Protein 1A5I (pdb70)

CATH classification: 2.40.10.10 (+1 more: 2.40.10.10)

Structure (mmCIF, N/CA/C/O backbone):
data_1A5I
#
_entry.id   1A5I
#
_cell.length_a   73.860
_cell.length_b   73.860
_cell.length_c   135.190
_cell.angle_alpha   90.00
_cell.angle_beta   90.00
_cell.angle_gamma   120.00
#
_symmetry.space_group_name_H-M   'P 31 2 1'
#
loop_
_entity.id
_entity.type
_entity.pdbx_description
1 polymer 'PLASMINOGEN ACTIVATOR'
2 non-polymer L-alpha-glutamyl-N-{(1S)-4-{[amino(iminio)methyl]amino}-1-[(1S)-2-chloro-1-hydroxyethyl]butyl}glycinamide
3 water water
#
loop_
_atom_site.group_PDB
_atom_site.id
_atom_site.type_symbol
_atom_site.label_atom_id
_atom_site.label_alt_id
_atom_site.label_comp_id
_atom_site.label_asym_id
_atom_site.label_entity_id
_atom_site.label_seq_id
_atom_site.pdbx_PDB_ins_code
_atom_site.Cartn_x
_atom_site.Cartn_y
_atom_site.Cartn_z
_atom_site.occupancy
_atom_site.B_iso_or_equiv
_atom_site.auth_seq_id
_atom_site.auth_comp_id
_atom_site.auth_asym_id
_atom_site.auth_atom_id
_atom_site.pdbx_PDB_model_num
ATOM 1 N N . THR A 1 1 A 61.748 23.763 42.720 1.00 67.18 1 THR A N 1
ATOM 2 C CA . THR A 1 1 A 60.959 23.231 41.575 1.00 63.62 1 THR A CA 1
ATOM 3 C C . THR A 1 1 A 59.610 23.939 41.442 1.00 55.90 1 THR A C 1
ATOM 4 O O . THR A 1 1 A 58.634 23.369 40.944 1.00 54.93 1 THR A O 1
ATOM 8 N N . CYS A 1 2 ? 59.576 25.193 41.879 1.00 43.33 1 CYS A N 1
ATOM 9 C CA . CYS A 1 2 ? 58.376 26.002 41.806 1.00 31.73 1 CYS A CA 1
ATOM 10 C C . CYS A 1 2 ? 58.125 26.344 40.357 1.00 26.08 1 CYS A C 1
ATOM 11 O O . CYS A 1 2 ? 59.062 26.406 39.574 1.00 26.74 1 CYS A O 1
ATOM 14 N N . GLY A 1 3 ? 56.867 26.581 40.012 1.00 23.97 2 GLY A N 1
ATOM 15 C CA . GLY A 1 3 ? 56.515 26.959 38.660 1.00 19.85 2 GLY A CA 1
ATOM 16 C C . GLY A 1 3 ? 56.428 25.844 37.655 1.00 23.31 2 GLY A C 1
ATOM 17 O O . GLY A 1 3 ? 56.272 26.118 36.469 1.00 27.75 2 GLY A O 1
ATOM 18 N N . LEU A 1 4 ? 56.564 24.600 38.094 1.00 27.10 3 LEU A N 1
ATOM 19 C CA . LEU A 1 4 ? 56.477 23.472 37.166 1.00 31.47 3 LEU A CA 1
ATOM 20 C C . LEU A 1 4 ? 55.078 22.869 37.242 1.00 31.60 3 LEU A C 1
ATOM 21 O O . LEU A 1 4 ? 54.387 23.015 38.250 1.00 32.63 3 LEU A O 1
ATOM 26 N N . ARG A 1 5 ? 54.662 22.187 36.187 1.00 31.17 4 ARG A N 1
ATOM 27 C CA . ARG A 1 5 ? 53.335 21.602 36.161 1.00 32.41 4 ARG A CA 1
ATOM 28 C C . ARG A 1 5 ? 53.206 20.704 34.942 1.00 37.76 4 ARG A C 1
ATOM 29 O O . ARG A 1 5 ? 53.819 20.970 33.912 1.00 45.27 4 ARG A O 1
ATOM 37 N N . LYS A 1 6 ? 52.432 19.628 35.061 1.00 42.11 5 LYS A N 1
ATOM 38 C CA . LYS A 1 6 ? 52.226 18.705 33.945 1.00 44.00 5 LYS A CA 1
ATOM 39 C C . LYS A 1 6 ? 50.954 19.175 33.275 1.00 45.67 5 LYS A C 1
ATOM 40 O O . LYS A 1 6 ? 49.860 18.706 33.594 1.00 52.53 5 LYS A O 1
ATOM 46 N N . TYR A 1 7 ? 51.100 20.137 32.376 1.00 41.89 6 TYR A N 1
ATOM 47 C CA . TYR A 1 7 ? 49.960 20.719 31.692 1.00 38.30 6 TYR A CA 1
ATOM 48 C C . TYR A 1 7 ? 49.165 19.765 30.814 1.00 38.21 6 TYR A C 1
ATOM 49 O O . TYR A 1 7 ? 49.727 19.088 29.961 1.00 42.72 6 TYR A O 1
ATOM 58 N N . LYS A 1 8 ? 47.854 19.729 31.042 1.00 39.78 7 LYS A N 1
ATOM 59 C CA . LYS A 1 8 ? 46.921 18.900 30.281 1.00 41.98 7 LYS A CA 1
ATOM 60 C C . LYS A 1 8 ? 45.968 19.834 29.529 1.00 39.55 7 LYS A C 1
ATOM 61 O O . LYS A 1 8 ? 45.645 20.918 30.016 1.00 41.86 7 LYS A O 1
ATOM 67 N N . GLU A 1 9 ? 45.502 19.412 28.361 1.00 38.16 8 GLU A N 1
ATOM 68 C CA . GLU A 1 9 ? 44.620 20.248 27.546 1.00 42.18 8 GLU A CA 1
ATOM 69 C C . GLU A 1 9 ? 43.208 20.463 28.080 1.00 40.37 8 GLU A C 1
ATOM 70 O O . GLU A 1 9 ? 42.404 19.533 28.157 1.00 37.61 8 GLU A O 1
ATOM 76 N N . PRO A 1 10 ? 42.872 21.726 28.387 1.00 41.32 9 PRO A N 1
ATOM 77 C CA . PRO A 1 10 ? 41.572 22.144 28.919 1.00 41.19 9 PRO A CA 1
ATOM 78 C C . PRO A 1 10 ? 40.390 21.812 28.039 1.00 41.24 9 PRO A C 1
ATOM 79 O O . PRO A 1 10 ? 40.497 21.869 26.816 1.00 45.22 9 PRO A O 1
ATOM 83 N N . GLN A 1 11 ? 39.272 21.439 28.661 1.00 43.76 10 GLN A N 1
ATOM 84 C CA . GLN A 1 11 ? 38.059 21.138 27.908 1.00 47.20 10 GLN A CA 1
ATOM 85 C C . GLN A 1 11 ? 37.307 22.448 27.751 1.00 45.36 10 GLN A C 1
ATOM 86 O O . GLN A 1 11 ? 37.075 23.182 28.718 1.00 41.00 10 GLN A O 1
ATOM 92 N N . LEU A 1 12 ? 37.038 22.790 26.503 1.00 48.23 11 LEU A N 1
ATOM 93 C CA . LEU A 1 12 ? 36.315 24.006 26.189 1.00 53.68 11 LEU A CA 1
ATOM 94 C C . LEU A 1 12 ? 34.854 23.701 26.497 1.00 55.87 11 LEU A C 1
ATOM 95 O O . LEU A 1 12 ? 34.496 22.538 26.683 1.00 57.24 11 LEU A O 1
ATOM 100 N N . HIS A 1 13 ? 34.017 24.723 26.605 1.00 57.81 12 HIS A N 1
ATOM 101 C CA . HIS A 1 13 ? 32.617 24.460 26.869 1.00 62.86 12 HIS A CA 1
ATOM 102 C C . HIS A 1 13 ? 31.666 25.536 26.368 1.00 65.06 12 HIS A C 1
ATOM 103 O O . HIS A 1 13 ? 32.069 26.460 25.664 1.00 62.34 12 HIS A O 1
ATOM 110 N N . SER A 1 14 ? 30.395 25.367 26.718 1.00 68.20 16 SER A N 1
ATOM 111 C CA . SER A 1 14 ? 29.299 26.258 26.344 1.00 70.02 16 SER A CA 1
ATOM 112 C C . SER A 1 14 ? 29.635 27.751 26.216 1.00 69.69 16 SER A C 1
ATOM 113 O O . SER A 1 14 ? 29.517 28.329 25.134 1.00 68.85 16 SER A O 1
ATOM 116 N N . THR A 1 15 ? 30.060 28.361 27.320 1.00 66.03 17 THR A N 1
ATOM 117 C CA . THR A 1 15 ? 30.398 29.779 27.353 1.00 62.03 17 THR A CA 1
ATOM 118 C C . THR A 1 15 ? 31.667 30.135 26.576 1.00 58.87 17 THR A C 1
ATOM 119 O O . THR A 1 15 ? 31.996 31.310 26.417 1.00 60.95 17 THR A O 1
ATOM 123 N N . GLY A 1 16 ? 32.370 29.127 26.078 1.00 52.93 18 GLY A N 1
ATOM 124 C CA . GLY A 1 16 ? 33.598 29.385 25.349 1.00 49.45 18 GLY A CA 1
ATOM 125 C C . GLY A 1 16 ? 34.781 29.449 26.293 1.00 45.30 18 GLY A C 1
ATOM 126 O O . GLY A 1 16 ? 35.900 29.823 25.905 1.00 45.53 18 GLY A O 1
ATOM 127 N N . GLY A 1 17 ? 34.515 29.071 27.542 1.00 41.28 19 GLY A N 1
ATOM 128 C CA . GLY A 1 17 ? 35.529 29.058 28.578 1.00 35.35 19 GLY A CA 1
ATOM 129 C C . GLY A 1 17 ? 36.207 27.706 28.677 1.00 31.69 19 GLY A C 1
ATOM 130 O O . GLY A 1 17 ? 35.901 26.789 27.915 1.00 33.17 19 GLY A O 1
ATOM 131 N N . LEU A 1 18 ? 37.091 27.564 29.655 1.00 29.76 20 LEU A N 1
ATOM 132 C CA . LEU A 1 18 ? 37.838 26.334 29.841 1.00 26.42 20 LEU A CA 1
ATOM 133 C C . LEU A 1 18 ? 37.760 25.710 31.240 1.00 29.64 20 LEU A C 1
ATOM 134 O O . LEU A 1 18 ? 37.776 26.400 32.277 1.00 28.49 20 LEU A O 1
ATOM 139 N N . PHE A 1 19 ? 37.689 24.385 31.239 1.00 28.40 21 PHE A N 1
ATOM 140 C CA . PHE A 1 19 ? 37.647 23.584 32.442 1.00 28.67 21 PHE A CA 1
ATOM 141 C C . PHE A 1 19 ? 38.947 22.822 32.413 1.00 28.49 21 PHE A C 1
ATOM 142 O O . PHE A 1 19 ? 39.336 22.318 31.367 1.00 33.30 21 PHE A O 1
ATOM 150 N N . THR A 1 20 ? 39.611 22.699 33.551 1.00 30.75 22 THR A N 1
ATOM 151 C CA . THR A 1 20 ? 40.894 22.013 33.564 1.00 33.66 22 THR A CA 1
ATOM 152 C C . THR A 1 20 ? 41.180 21.285 34.883 1.00 33.31 22 THR A C 1
ATOM 153 O O . THR A 1 20 ? 40.552 21.539 35.915 1.00 30.41 22 THR A O 1
ATOM 157 N N . ASP A 1 21 ? 42.117 20.348 34.804 1.00 32.96 23 ASP A N 1
ATOM 158 C CA . ASP A 1 21 ? 42.545 19.514 35.915 1.00 31.76 23 ASP A CA 1
ATOM 159 C C . ASP A 1 21 ? 43.453 20.333 36.825 1.00 28.31 23 ASP A C 1
ATOM 160 O O . ASP A 1 21 ? 44.237 21.141 36.350 1.00 27.03 23 ASP A O 1
ATOM 165 N N . ILE A 1 22 ? 43.396 20.080 38.125 1.00 24.83 24 ILE A N 1
ATOM 166 C CA . ILE A 1 22 ? 44.226 20.814 39.080 1.00 25.49 24 ILE A CA 1
ATOM 167 C C . ILE A 1 22 ? 45.728 20.696 38.773 1.00 26.37 24 ILE A C 1
ATOM 168 O O . ILE A 1 22 ? 46.505 21.569 39.167 1.00 27.07 24 ILE A O 1
ATOM 173 N N . THR A 1 23 ? 46.135 19.649 38.054 1.00 25.25 25 THR A N 1
ATOM 174 C CA . THR A 1 23 ? 47.551 19.470 37.738 1.00 27.83 25 THR A CA 1
ATOM 175 C C . THR A 1 23 ? 48.128 20.630 36.941 1.00 30.15 25 THR A C 1
ATOM 176 O O . THR A 1 23 ? 49.311 20.951 37.081 1.00 36.03 25 THR A O 1
ATOM 180 N N . SER A 1 24 ? 47.297 21.264 36.119 1.00 25.46 26 SER A N 1
ATOM 181 C CA . SER A 1 24 ? 47.739 22.406 35.333 1.00 23.17 26 SER A CA 1
ATOM 182 C C . SER A 1 24 ? 47.886 23.669 36.197 1.00 23.38 26 SER A C 1
ATOM 183 O O . SER A 1 24 ? 48.345 24.698 35.715 1.00 31.54 26 SER A O 1
ATOM 186 N N . HIS A 1 25 ? 47.450 23.631 37.449 1.00 19.22 27 HIS A N 1
ATOM 187 C CA . HIS A 1 25 ? 47.548 24.806 38.310 1.00 18.96 27 HIS A CA 1
ATOM 188 C C . HIS A 1 25 ? 47.679 24.354 39.756 1.00 19.94 27 HIS A C 1
ATOM 189 O O . HIS A 1 25 ? 46.870 24.718 40.603 1.00 18.06 27 HIS A O 1
ATOM 196 N N . PRO A 1 26 ? 48.757 23.621 40.068 1.00 22.38 28 PRO A N 1
ATOM 197 C CA . PRO A 1 26 ? 49.067 23.080 41.392 1.00 24.78 28 PRO A CA 1
ATOM 198 C C . PRO A 1 26 ? 49.169 24.105 42.505 1.00 27.19 28 PRO A C 1
ATOM 199 O O . PRO A 1 26 ? 49.176 23.737 43.674 1.00 34.04 28 PRO A O 1
ATOM 203 N N . TRP A 1 27 ? 49.307 25.376 42.154 1.00 24.17 29 TRP A N 1
ATOM 204 C CA . TRP A 1 27 ? 49.430 26.424 43.157 1.00 21.61 29 TRP A CA 1
ATOM 205 C C . TRP A 1 27 ? 48.078 26.934 43.625 1.00 18.62 29 TRP A C 1
ATOM 206 O O . TRP A 1 27 ? 47.985 27.637 44.642 1.00 21.42 29 TRP A O 1
ATOM 217 N N . GLN A 1 28 ? 47.028 26.564 42.897 1.00 16.98 30 GLN A N 1
ATOM 218 C CA . GLN A 1 28 ? 45.670 27.004 43.223 1.00 15.90 30 GLN A CA 1
ATOM 219 C C . GLN A 1 28 ? 45.163 26.412 44.511 1.00 15.05 30 GLN A C 1
ATOM 220 O O . GLN A 1 28 ? 45.268 25.202 44.734 1.00 15.13 30 GLN A O 1
ATOM 226 N N . ALA A 1 29 ? 44.543 27.269 45.313 1.00 16.70 31 ALA A N 1
ATOM 227 C CA . ALA A 1 29 ? 43.957 26.867 46.587 1.00 20.13 31 ALA A CA 1
ATOM 228 C C . ALA A 1 29 ? 42.482 27.305 46.690 1.00 21.85 31 ALA A C 1
ATOM 229 O O . ALA A 1 29 ? 42.065 28.311 46.070 1.00 13.16 31 ALA A O 1
ATOM 231 N N . ALA A 1 30 ? 41.703 26.536 47.455 1.00 19.13 32 ALA A N 1
ATOM 232 C CA . ALA A 1 30 ? 40.292 26.831 47.706 1.00 17.86 32 ALA A CA 1
ATOM 233 C C . ALA A 1 30 ? 40.149 27.073 49.204 1.00 22.31 32 ALA A C 1
ATOM 234 O O . ALA A 1 30 ? 40.470 26.194 50.000 1.00 28.85 32 ALA A O 1
ATOM 236 N N . ILE A 1 31 ? 39.712 28.269 49.586 1.00 24.93 33 ILE A N 1
ATOM 237 C CA . ILE A 1 31 ? 39.524 28.624 50.989 1.00 25.53 33 ILE A CA 1
ATOM 238 C C . ILE A 1 31 ? 38.045 28.557 51.399 1.00 33.29 33 ILE A C 1
ATOM 239 O O . ILE A 1 31 ? 37.189 29.174 50.755 1.00 36.64 33 ILE A O 1
ATOM 244 N N . PHE A 1 32 ? 37.758 27.873 52.504 1.00 35.95 34 PHE A N 1
ATOM 245 C CA . PHE A 1 32 ? 36.400 27.752 53.029 1.00 34.78 34 PHE A CA 1
ATOM 246 C C . PHE A 1 32 ? 36.336 28.285 54.447 1.00 39.74 34 PHE A C 1
ATOM 247 O O . PHE A 1 32 ? 37.341 28.287 55.157 1.00 38.64 34 PHE A O 1
ATOM 255 N N . ALA A 1 33 ? 35.157 28.759 54.844 1.00 45.75 35 ALA A N 1
ATOM 256 C CA . ALA A 1 33 ? 34.928 29.276 56.193 1.00 47.78 35 ALA A CA 1
ATOM 257 C C . ALA A 1 33 ? 33.768 28.498 56.797 1.00 52.84 35 ALA A C 1
ATOM 258 O O . ALA A 1 33 ? 33.044 27.790 56.086 1.00 53.33 35 ALA A O 1
ATOM 260 N N . GLN A 1 34 ? 33.646 28.580 58.119 1.00 60.96 36 GLN A N 1
ATOM 261 C CA . GLN A 1 34 ? 32.588 27.910 58.883 1.00 67.97 36 GLN A CA 1
ATOM 262 C C . GLN A 1 34 ? 32.317 28.909 60.004 1.00 72.15 36 GLN A C 1
ATOM 263 O O . GLN A 1 34 ? 33.075 28.968 60.973 1.00 74.24 36 GLN A O 1
ATOM 269 N N . ASN A 1 35 ? 31.255 29.705 59.871 1.00 77.25 37 ASN A N 1
ATOM 270 C CA . ASN A 1 35 ? 30.918 30.734 60.868 1.00 81.10 37 ASN A CA 1
ATOM 271 C C . ASN A 1 35 ? 30.505 30.231 62.258 1.00 82.02 37 ASN A C 1
ATOM 272 O O . ASN A 1 35 ? 29.983 30.995 63.078 1.00 80.58 37 ASN A O 1
ATOM 277 N N . ARG A 1 36 A 30.809 28.962 62.526 1.00 84.68 37 ARG A N 1
ATOM 278 C CA . ARG A 1 36 A 30.521 28.293 63.789 1.00 85.73 37 ARG A CA 1
ATOM 279 C C . ARG A 1 36 A 29.118 27.709 63.896 1.00 85.53 37 ARG A C 1
ATOM 280 O O . ARG A 1 36 A 28.414 27.598 62.891 1.00 88.52 37 ARG A O 1
ATOM 288 N N . ARG A 1 37 B 28.738 27.284 65.098 0.00 81.94 37 ARG A N 1
ATOM 289 C CA . ARG A 1 37 B 27.432 26.673 65.336 0.00 77.54 37 ARG A CA 1
ATOM 290 C C . ARG A 1 37 B 27.363 25.353 64.563 0.00 76.58 37 ARG A C 1
ATOM 291 O O . ARG A 1 37 B 27.627 24.292 65.128 0.00 75.97 37 ARG A O 1
ATOM 299 N N . SER A 1 38 C 27.066 25.439 63.268 0.00 76.04 37 SER A N 1
ATOM 300 C CA . SER A 1 38 C 26.963 24.283 62.381 0.00 76.64 37 SER A CA 1
ATOM 301 C C . SER A 1 38 C 26.294 24.759 61.093 0.00 77.62 37 SER A C 1
ATOM 302 O O . SER A 1 38 C 26.216 25.961 60.836 0.00 78.03 37 SER A O 1
ATOM 305 N N . SER A 1 39 D 25.845 23.803 60.284 1.00 79.40 37 SER A N 1
ATOM 306 C CA . SER A 1 39 D 25.141 24.072 59.033 1.00 81.96 37 SER A CA 1
ATOM 307 C C . SER A 1 39 D 25.944 24.490 57.785 1.00 83.15 37 SER A C 1
ATOM 308 O O . SER A 1 39 D 25.786 25.604 57.263 1.00 82.70 37 SER A O 1
ATOM 311 N N . GLY A 1 40 E 26.755 23.555 57.279 1.00 83.60 37 GLY A N 1
ATOM 312 C CA . GLY A 1 40 E 27.542 23.791 56.075 1.00 82.26 37 GLY A CA 1
ATOM 313 C C . GLY A 1 40 E 28.899 24.481 56.125 1.00 78.97 37 GLY A C 1
ATOM 314 O O . GLY A 1 40 E 29.365 24.958 57.163 1.00 79.38 37 GLY A O 1
ATOM 315 N N . GLU A 1 41 ? 29.514 24.556 54.949 1.00 75.65 38 GLU A N 1
ATOM 316 C CA . GLU A 1 41 ? 30.824 25.165 54.756 1.00 70.46 38 GLU A CA 1
ATOM 317 C C . GLU A 1 41 ? 30.716 25.988 53.466 1.00 66.19 38 GLU A C 1
ATOM 318 O O . GLU A 1 41 ? 30.389 25.444 52.409 1.00 67.78 38 GLU A O 1
ATOM 324 N N . ARG A 1 42 ? 30.960 27.293 53.548 1.00 59.61 39 ARG A N 1
ATOM 325 C CA . ARG A 1 42 ? 30.844 28.153 52.368 1.00 55.74 39 ARG A CA 1
ATOM 326 C C . ARG A 1 42 ? 32.149 28.463 51.628 1.00 52.74 39 ARG A C 1
ATOM 327 O O . ARG A 1 42 ? 33.193 28.682 52.251 1.00 50.62 39 ARG A O 1
ATOM 335 N N . PHE A 1 43 ? 32.079 28.458 50.296 1.00 46.00 40 PHE A N 1
ATOM 336 C CA . PHE A 1 43 ? 33.231 28.760 49.466 1.00 37.30 40 PHE A CA 1
ATOM 337 C C . PHE A 1 43 ? 33.459 30.243 49.663 1.00 33.54 40 PHE A C 1
ATOM 338 O O . PHE A 1 43 ? 32.544 31.046 49.491 1.00 32.10 40 PHE A O 1
ATOM 346 N N . LEU A 1 44 ? 34.678 30.593 50.046 1.00 32.06 41 LEU A N 1
ATOM 347 C CA . LEU A 1 44 ? 35.025 31.973 50.321 1.00 31.75 41 LEU A CA 1
ATOM 348 C C . LEU A 1 44 ? 35.845 32.643 49.211 1.00 34.10 41 LEU A C 1
ATOM 349 O O . LEU A 1 44 ? 35.508 33.739 48.765 1.00 33.23 41 LEU A O 1
ATOM 354 N N . CYS A 1 45 ? 36.900 31.969 48.751 1.00 33.21 42 CYS A N 1
ATOM 355 C CA . CYS A 1 45 ? 37.780 32.486 47.705 1.00 21.98 42 CYS A CA 1
ATOM 356 C C . CYS A 1 45 ? 38.729 31.425 47.228 1.00 23.58 42 CYS A C 1
ATOM 357 O O . CYS A 1 45 ? 38.649 30.263 47.639 1.00 23.12 42 CYS A O 1
ATOM 360 N N . GLY A 1 46 ? 39.632 31.846 46.351 1.00 24.38 43 GLY A N 1
ATOM 361 C CA . GLY A 1 46 ? 40.667 30.968 45.848 1.00 25.71 43 GLY A CA 1
ATOM 362 C C . GLY A 1 46 ? 41.949 31.466 46.505 1.00 23.69 43 GLY A C 1
ATOM 363 O O . GLY A 1 46 ? 41.936 32.517 47.142 1.00 21.49 43 GLY A O 1
ATOM 364 N N . GLY A 1 47 ? 43.048 30.731 46.381 1.00 22.53 44 GLY A N 1
ATOM 365 C CA . GLY A 1 47 ? 44.283 31.184 46.990 1.00 23.21 44 GLY A CA 1
ATOM 366 C C . GLY A 1 47 ? 45.474 30.640 46.245 1.00 23.45 44 GLY A C 1
ATOM 367 O O . GLY A 1 47 ? 45.324 29.698 45.456 1.00 26.35 44 GLY A O 1
ATOM 368 N N . ILE A 1 48 ? 46.645 31.230 46.466 1.00 20.13 45 ILE A N 1
ATOM 369 C CA . ILE A 1 48 ? 47.871 30.758 45.808 1.00 17.07 45 ILE A CA 1
ATOM 370 C C . ILE A 1 48 ? 48.914 30.293 46.840 1.00 18.58 45 ILE A C 1
ATOM 371 O O . ILE A 1 48 ? 49.267 31.039 47.773 1.00 12.01 45 ILE A O 1
ATOM 376 N N . LEU A 1 49 ? 49.404 29.070 46.668 1.00 14.93 46 LEU A N 1
ATOM 377 C CA . LEU A 1 49 ? 50.425 28.506 47.551 1.00 15.76 46 LEU A CA 1
ATOM 378 C C . LEU A 1 49 ? 51.823 29.030 47.141 1.00 20.43 46 LEU A C 1
ATOM 379 O O . LEU A 1 49 ? 52.353 28.664 46.082 1.00 24.35 46 LEU A O 1
ATOM 384 N N . ILE A 1 50 ? 52.402 29.920 47.940 1.00 17.65 47 ILE A N 1
ATOM 385 C CA . ILE A 1 50 ? 53.716 30.441 47.611 1.00 16.04 47 ILE A CA 1
ATOM 386 C C . ILE A 1 50 ? 54.822 29.560 48.188 1.00 22.47 47 ILE A C 1
ATOM 387 O O . ILE A 1 50 ? 55.937 29.567 47.699 1.00 23.24 47 ILE A O 1
ATOM 392 N N . SER A 1 51 ? 54.503 28.819 49.244 1.00 30.87 48 SER A N 1
ATOM 393 C CA . SER A 1 51 ? 55.433 27.892 49.894 1.00 32.51 48 SER A CA 1
ATOM 394 C C . SER A 1 51 ? 54.616 26.914 50.754 1.00 38.01 48 SER A C 1
ATOM 395 O O . SER A 1 51 ? 53.482 27.217 51.150 1.00 42.43 48 SER A O 1
ATOM 398 N N . SER A 1 52 ? 55.208 25.763 51.065 1.00 37.73 49 SER A N 1
ATOM 399 C CA . SER A 1 52 ? 54.554 24.692 51.826 1.00 31.25 49 SER A CA 1
ATOM 400 C C . SER A 1 52 ? 53.563 25.008 52.934 1.00 27.76 49 SER A C 1
ATOM 401 O O . SER A 1 52 ? 52.664 24.209 53.164 1.00 27.87 49 SER A O 1
ATOM 404 N N . CYS A 1 53 ? 53.741 26.116 53.649 1.00 26.08 50 CYS A N 1
ATOM 405 C CA . CYS A 1 53 ? 52.824 26.477 54.727 1.00 27.84 50 CYS A CA 1
ATOM 406 C C . CYS A 1 53 ? 52.308 27.893 54.594 1.00 29.77 50 CYS A C 1
ATOM 407 O O . CYS A 1 53 ? 51.910 28.503 55.588 1.00 32.86 50 CYS A O 1
ATOM 410 N N . TRP A 1 54 ? 52.372 28.463 53.401 1.00 31.53 51 TRP A N 1
ATOM 411 C CA . TRP A 1 54 ? 51.868 29.821 53.227 1.00 33.13 51 TRP A CA 1
ATOM 412 C C . TRP A 1 54 ? 51.039 29.972 51.975 1.00 32.75 51 TRP A C 1
ATOM 413 O O . TRP A 1 54 ? 51.341 29.363 50.940 1.00 35.29 51 TRP A O 1
ATOM 424 N N . VAL A 1 55 ? 49.994 30.787 52.087 1.00 26.21 52 VAL A N 1
ATOM 425 C CA . VAL A 1 55 ? 49.055 31.006 51.003 1.00 20.46 52 VAL A CA 1
ATOM 426 C C . VAL A 1 55 ? 48.708 32.479 50.868 1.00 21.47 52 VAL A C 1
ATOM 427 O O . VAL A 1 55 ? 48.438 33.140 51.869 1.00 26.70 52 VAL A O 1
ATOM 431 N N . LEU A 1 56 ? 48.776 32.995 49.640 1.00 16.90 53 LEU A N 1
ATOM 432 C CA . LEU A 1 56 ? 48.437 34.385 49.340 1.00 16.06 53 LEU A CA 1
ATOM 433 C C . LEU A 1 56 ? 46.965 34.452 48.906 1.00 15.46 53 LEU A C 1
ATOM 434 O O . LEU A 1 56 ? 46.443 33.481 48.344 1.00 15.43 53 LEU A O 1
ATOM 439 N N . THR A 1 57 ? 46.310 35.588 49.121 1.00 9.93 54 THR A N 1
ATOM 440 C CA . THR A 1 57 ? 44.911 35.744 48.727 1.00 19.28 54 THR A CA 1
ATOM 441 C C . THR A 1 57 ? 44.603 37.224 48.665 1.00 26.87 54 THR A C 1
ATOM 442 O O . THR A 1 57 ? 45.492 38.061 48.877 1.00 30.88 54 THR A O 1
ATOM 446 N N . ALA A 1 58 ? 43.331 37.551 48.429 1.00 25.82 55 ALA A N 1
ATOM 447 C CA . ALA A 1 58 ? 42.904 38.943 48.372 1.00 24.78 55 ALA A CA 1
ATOM 448 C C . ALA A 1 58 ? 42.341 39.304 49.739 1.00 25.24 55 ALA A C 1
ATOM 449 O O . ALA A 1 58 ? 41.575 38.536 50.330 1.00 18.53 55 ALA A O 1
ATOM 451 N N . ALA A 1 59 ? 42.733 40.473 50.236 1.00 25.33 56 ALA A N 1
ATOM 452 C CA . ALA A 1 59 ? 42.280 40.961 51.532 1.00 28.06 56 ALA A CA 1
ATOM 453 C C . ALA A 1 59 ? 40.753 40.957 51.654 1.00 31.17 56 ALA A C 1
ATOM 454 O O . ALA A 1 59 ? 40.205 40.557 52.685 1.00 34.15 56 ALA A O 1
ATOM 456 N N . HIS A 1 60 ? 40.069 41.354 50.580 1.00 31.46 57 HIS A N 1
ATOM 457 C CA . HIS A 1 60 ? 38.612 41.420 50.578 1.00 27.41 57 HIS A CA 1
ATOM 458 C C . HIS A 1 60 ? 37.882 40.088 50.707 1.00 28.93 57 HIS A C 1
ATOM 459 O O . HIS A 1 60 ? 36.659 40.060 50.715 1.00 34.52 57 HIS A O 1
ATOM 466 N N . CYS A 1 61 ? 38.610 38.983 50.762 1.00 31.57 58 CYS A N 1
ATOM 467 C CA . CYS A 1 61 ? 37.963 37.686 50.933 1.00 37.58 58 CYS A CA 1
ATOM 468 C C . CYS A 1 61 ? 37.494 37.509 52.374 1.00 45.15 58 CYS A C 1
ATOM 469 O O . CYS A 1 61 ? 36.685 36.628 52.688 1.00 47.63 58 CYS A O 1
ATOM 472 N N . PHE A 1 62 ? 38.036 38.338 53.256 1.00 51.91 59 PHE A N 1
ATOM 473 C CA . PHE A 1 62 ? 37.712 38.267 54.665 1.00 56.02 59 PHE A CA 1
ATOM 474 C C . PHE A 1 62 ? 36.804 39.400 55.090 1.00 61.51 59 PHE A C 1
ATOM 475 O O . PHE A 1 62 ? 37.240 40.379 55.692 1.00 66.56 59 PHE A O 1
ATOM 483 N N . GLN A 1 63 ? 35.542 39.288 54.702 1.00 66.03 60 GLN A N 1
ATOM 484 C CA . GLN A 1 63 ? 34.558 40.293 55.061 1.00 72.99 60 GLN A CA 1
ATOM 485 C C . GLN A 1 63 ? 34.228 40.062 56.539 1.00 76.19 60 GLN A C 1
ATOM 486 O O . GLN A 1 63 ? 34.647 40.824 57.417 1.00 76.85 60 GLN A O 1
ATOM 492 N N . GLU A 1 64 A 33.532 38.965 56.813 1.00 78.79 60 GLU A N 1
ATOM 493 C CA . GLU A 1 64 A 33.170 38.625 58.178 1.00 80.08 60 GLU A CA 1
ATOM 494 C C . GLU A 1 64 A 34.470 38.249 58.878 1.00 79.67 60 GLU A C 1
ATOM 495 O O . GLU A 1 64 A 35.108 37.267 58.524 1.00 79.00 60 GLU A O 1
ATOM 501 N N . SER A 1 65 B 34.872 39.060 59.845 1.00 78.16 60 SER A N 1
ATOM 502 C CA . SER A 1 65 B 36.095 38.831 60.604 1.00 76.90 60 SER A CA 1
ATOM 503 C C . SER A 1 65 B 36.168 37.405 61.179 1.00 74.41 60 SER A C 1
ATOM 504 O O . SER A 1 65 B 35.757 37.161 62.310 1.00 73.08 60 SER A O 1
ATOM 507 N N . TYR A 1 66 C 36.701 36.474 60.393 1.00 72.64 60 TYR A N 1
ATOM 508 C CA . TYR A 1 66 C 36.810 35.079 60.813 1.00 72.81 60 TYR A CA 1
ATOM 509 C C . TYR A 1 66 C 37.928 34.829 61.823 1.00 72.51 60 TYR A C 1
ATOM 510 O O . TYR A 1 66 C 38.789 35.681 62.05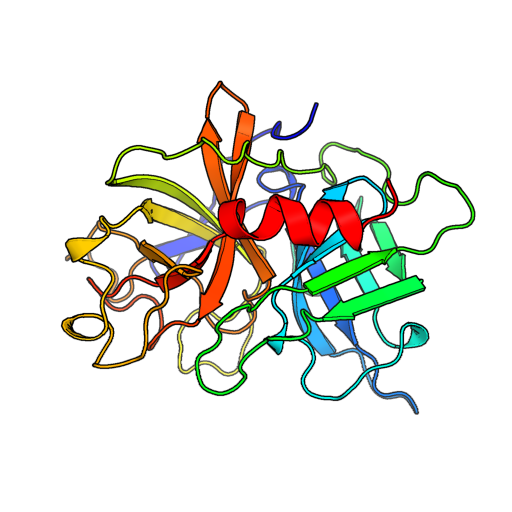2 1.00 73.90 60 TYR A O 1
ATOM 519 N N . LEU A 1 67 D 37.912 33.638 62.408 1.00 70.13 60 LEU A N 1
ATOM 520 C CA . LEU A 1 67 D 38.930 33.217 63.360 1.00 69.84 60 LEU A CA 1
ATOM 521 C C . LEU A 1 67 D 39.558 31.973 62.736 1.00 68.02 60 LEU A C 1
ATOM 522 O O . LEU A 1 67 D 38.844 31.096 62.242 1.00 70.33 60 LEU A O 1
ATOM 527 N N . PRO A 1 68 ? 40.897 31.867 62.771 1.00 61.32 61 PRO A N 1
ATOM 528 C CA . PRO A 1 68 ? 41.690 30.763 62.220 1.00 55.68 61 PRO A CA 1
ATOM 529 C C . PRO A 1 68 ? 41.078 29.366 62.223 1.00 53.11 61 PRO A C 1
ATOM 530 O O . PRO A 1 68 ? 41.267 28.602 61.279 1.00 50.66 61 PRO A O 1
ATOM 534 N N . ASP A 1 69 ? 40.327 29.043 63.267 1.00 54.67 62 ASP A N 1
ATOM 535 C CA . ASP A 1 69 ? 39.711 27.723 63.387 1.00 57.83 62 ASP A CA 1
ATOM 536 C C . ASP A 1 69 ? 38.596 27.513 62.372 1.00 55.27 62 ASP A C 1
ATOM 537 O O . ASP A 1 69 ? 38.307 26.383 61.981 1.00 54.52 62 ASP A O 1
ATOM 542 N N . GLN A 1 70 ? 37.944 28.608 61.994 1.00 51.97 63 GLN A N 1
ATOM 543 C CA . GLN A 1 70 ? 36.859 28.581 61.026 1.00 47.17 63 GLN A CA 1
ATOM 544 C C . GLN A 1 70 ? 37.354 28.289 59.608 1.00 46.14 63 GLN A C 1
ATOM 545 O O . GLN A 1 70 ? 36.806 27.419 58.921 1.00 46.79 63 GLN A O 1
ATOM 551 N N . LEU A 1 71 ? 38.415 28.989 59.198 1.00 40.52 64 LEU A N 1
ATOM 552 C CA . LEU A 1 71 ? 39.008 28.855 57.865 1.00 26.79 64 LEU A CA 1
ATOM 553 C C . LEU A 1 71 ? 39.686 27.524 57.614 1.00 25.90 64 LEU A C 1
ATOM 554 O O . LEU A 1 71 ? 40.472 27.049 58.429 1.00 29.30 64 LEU A O 1
ATOM 559 N N . LYS A 1 72 ? 39.394 26.947 56.456 1.00 25.83 65 LYS A N 1
ATOM 560 C CA . LYS A 1 72 ? 39.966 25.688 56.022 1.00 24.48 65 LYS A CA 1
ATOM 561 C C . LYS A 1 72 ? 40.466 25.945 54.599 1.00 30.70 65 LYS A C 1
ATOM 562 O O . LYS A 1 72 ? 39.835 26.677 53.836 1.00 36.56 65 LYS A O 1
ATOM 568 N N . VAL A 1 73 ? 41.612 25.360 54.259 1.00 30.91 66 VAL A N 1
ATOM 569 C CA . VAL A 1 73 ? 42.246 25.529 52.958 1.00 20.55 66 VAL A CA 1
ATOM 570 C C . VAL A 1 73 ? 42.519 24.163 52.338 1.00 25.36 66 VAL A C 1
ATOM 571 O O . VAL A 1 73 ? 43.210 23.324 52.920 1.00 26.17 66 VAL A O 1
ATOM 575 N N . VAL A 1 74 ? 41.941 23.914 51.177 1.00 29.06 67 VAL A N 1
ATOM 576 C CA . VAL A 1 74 ? 42.167 22.641 50.503 1.00 34.45 67 VAL A CA 1
ATOM 577 C C . VAL A 1 74 ? 42.974 22.922 49.239 1.00 38.79 67 VAL A C 1
ATOM 578 O O . VAL A 1 74 ? 42.823 23.983 48.618 1.00 45.77 67 VAL A O 1
ATOM 582 N N . LEU A 1 75 ? 43.878 22.006 48.911 1.00 33.83 68 LEU A N 1
ATOM 583 C CA . LEU A 1 75 ? 44.732 22.134 47.746 1.00 27.60 68 LEU A CA 1
ATOM 584 C C . LEU A 1 75 ? 44.619 20.800 47.024 1.00 30.58 68 LEU A C 1
ATOM 585 O O . LEU A 1 75 ? 44.289 19.800 47.644 1.00 32.24 68 LEU A O 1
ATOM 590 N N . GLY A 1 76 ? 44.882 20.782 45.721 1.00 33.57 69 GLY A N 1
ATOM 591 C CA . GLY A 1 76 ? 44.817 19.541 44.961 1.00 32.75 69 GLY A CA 1
ATOM 592 C C . GLY A 1 76 ? 43.433 19.023 44.620 1.00 31.27 69 GLY A C 1
ATOM 593 O O . GLY A 1 76 ? 43.219 17.814 44.486 1.00 30.53 69 GLY A O 1
ATOM 594 N N . ARG A 1 77 ? 42.502 19.944 44.425 1.00 34.44 70 ARG A N 1
ATOM 595 C CA . ARG A 1 77 ? 41.130 19.597 44.101 1.00 34.89 70 ARG A CA 1
ATOM 596 C C . ARG A 1 77 ? 40.746 20.255 42.772 1.00 32.16 70 ARG A C 1
ATOM 597 O O . ARG A 1 77 ? 41.009 21.436 42.567 1.00 27.22 70 ARG A O 1
ATOM 605 N N . THR A 1 78 ? 40.217 19.464 41.844 1.00 27.62 71 THR A N 1
ATOM 606 C CA . THR A 1 78 ? 39.768 19.979 40.550 1.00 26.55 71 THR A CA 1
ATOM 607 C C . THR A 1 78 ? 38.356 20.588 40.627 1.00 30.41 71 THR A C 1
ATOM 608 O O . THR A 1 78 ? 38.108 21.674 40.076 1.00 27.50 71 THR A O 1
ATOM 612 N N . TYR A 1 79 ? 37.436 19.836 41.254 1.00 28.88 72 TYR A N 1
ATOM 613 C CA . TYR A 1 79 ? 36.028 20.211 41.419 1.00 20.37 72 TYR A CA 1
ATOM 614 C C . TYR A 1 79 ? 35.819 20.972 42.698 1.00 23.45 72 TYR A C 1
ATOM 615 O O . TYR A 1 79 ? 35.973 20.414 43.765 1.00 27.39 72 TYR A O 1
ATOM 624 N N 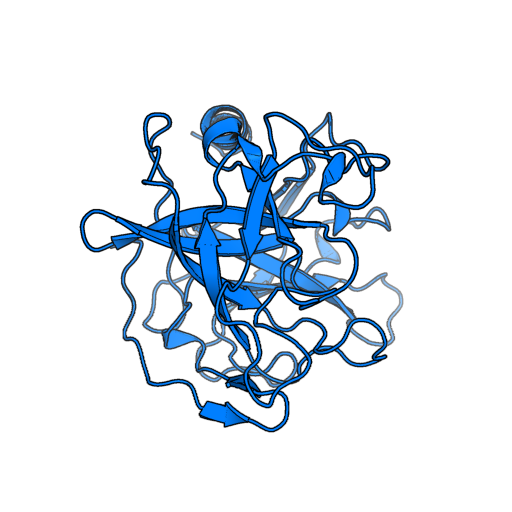. ARG A 1 80 ? 35.354 22.212 42.587 1.00 28.56 73 ARG A N 1
ATOM 625 C CA . ARG A 1 80 ? 35.170 23.076 43.750 1.00 30.03 73 ARG A CA 1
ATOM 626 C C . ARG A 1 80 ? 34.689 22.400 45.021 1.00 32.67 73 ARG A C 1
ATOM 627 O O . ARG A 1 80 ? 35.272 22.592 46.080 1.00 30.40 73 ARG A O 1
ATOM 635 N N . VAL A 1 81 ? 33.670 21.554 44.883 1.00 39.71 74 VAL A N 1
ATOM 636 C CA . VAL A 1 81 ? 33.050 20.889 46.025 1.00 39.22 74 VAL A CA 1
ATOM 637 C C . VAL A 1 81 ? 33.246 19.373 46.203 1.00 38.26 74 VAL A C 1
ATOM 638 O O . VAL A 1 81 ? 32.977 18.848 47.274 1.00 40.72 74 VAL A O 1
ATOM 642 N N . LYS A 1 82 ? 33.726 18.660 45.193 1.00 41.81 75 LYS A N 1
ATOM 643 C CA . LYS A 1 82 ? 33.944 17.220 45.365 1.00 47.27 75 LYS A CA 1
ATOM 644 C C . LYS A 1 82 ? 35.332 17.017 45.981 1.00 51.10 75 LYS A C 1
ATOM 645 O O . LYS A 1 82 ? 36.231 17.823 45.775 1.00 54.55 75 LYS A O 1
ATOM 651 N N . PRO A 1 83 ? 35.506 15.985 46.818 1.00 56.57 76 PRO A N 1
ATOM 652 C CA . PRO A 1 83 ? 36.843 15.804 47.395 1.00 57.28 76 PRO A CA 1
ATOM 653 C C . PRO A 1 83 ? 37.819 15.287 46.338 1.00 59.97 76 PRO A C 1
ATOM 654 O O . PRO A 1 83 ? 37.513 14.337 45.609 1.00 59.41 76 PRO A O 1
ATOM 658 N N . GLY A 1 84 ? 38.976 15.935 46.232 1.00 61.86 77 GLY A N 1
ATOM 659 C CA . GLY A 1 84 ? 39.975 15.519 45.262 1.00 61.41 77 GLY A CA 1
ATOM 660 C C . GLY A 1 84 ? 40.735 14.278 45.692 1.00 60.79 77 GLY A C 1
ATOM 661 O O . GLY A 1 84 ? 41.012 14.099 46.879 1.00 56.90 77 GLY A O 1
ATOM 662 N N . GLU A 1 85 ? 41.107 13.444 44.723 1.00 62.76 78 GLU A N 1
ATOM 663 C CA . GLU A 1 85 ? 41.841 12.214 45.002 1.00 65.49 78 GLU A CA 1
ATOM 664 C C . GLU A 1 85 ? 43.140 12.441 45.775 1.00 66.46 78 GLU A C 1
ATOM 665 O O . GLU A 1 85 ? 43.440 11.687 46.697 1.00 71.19 78 GLU A O 1
ATOM 671 N N . GLU A 1 86 ? 43.919 13.453 45.394 1.00 63.68 79 GLU A N 1
ATOM 672 C CA . GLU A 1 86 ? 45.170 13.753 46.096 1.00 58.20 79 GLU A CA 1
ATOM 673 C C . GLU A 1 86 ? 45.074 15.108 46.777 1.00 52.46 79 GLU A C 1
ATOM 674 O O . GLU A 1 86 ? 46.068 15.831 46.867 1.00 49.87 79 GLU A O 1
ATOM 680 N N . GLU A 1 87 ? 43.886 15.466 47.243 1.00 47.88 80 GLU A N 1
ATOM 681 C CA . GLU A 1 87 ? 43.720 16.758 47.878 1.00 44.07 80 GLU A CA 1
ATOM 682 C C . GLU A 1 87 ? 44.435 16.797 49.214 1.00 40.34 80 GLU A C 1
ATOM 683 O O . GLU A 1 87 ? 44.766 15.762 49.768 1.00 37.47 80 GLU A O 1
ATOM 689 N N . GLN A 1 88 ? 44.708 18.001 49.698 1.00 39.48 81 GLN A N 1
ATOM 690 C CA . GLN A 1 88 ? 45.391 18.204 50.963 1.00 40.56 81 GLN A CA 1
ATOM 691 C C . GLN A 1 88 ? 44.722 19.371 51.653 1.00 41.16 81 GLN A C 1
ATOM 692 O O . GLN A 1 88 ? 44.730 20.499 51.160 1.00 42.09 81 GLN A O 1
ATOM 698 N N . THR A 1 89 ? 44.137 19.080 52.802 1.00 42.92 82 THR A N 1
ATOM 699 C CA . THR A 1 89 ? 43.417 20.068 53.571 1.00 42.97 82 THR A CA 1
ATOM 700 C C . THR A 1 89 ? 44.216 20.489 54.789 1.00 42.15 82 THR A C 1
ATOM 701 O O . THR A 1 89 ? 44.872 19.666 55.428 1.00 47.30 82 THR A O 1
ATOM 705 N N . PHE A 1 90 ? 44.197 21.782 55.075 1.00 38.49 83 PHE A N 1
ATOM 706 C CA . PHE A 1 90 ? 44.932 22.328 56.202 1.00 38.25 83 PHE A CA 1
ATOM 707 C C . PHE A 1 90 ? 43.991 23.259 56.931 1.00 37.50 83 PHE A C 1
ATOM 708 O O . PHE A 1 90 ? 42.837 23.390 56.538 1.00 40.36 83 PHE A O 1
ATOM 716 N N . LYS A 1 91 ? 44.482 23.912 57.973 1.00 34.41 84 LYS A N 1
ATOM 717 C CA . LYS A 1 91 ? 43.674 24.822 58.769 1.00 33.60 84 LYS A CA 1
ATOM 718 C C . LYS A 1 91 ? 44.567 26.014 59.016 1.00 28.38 84 LYS A C 1
ATOM 719 O O . LYS A 1 91 ? 45.775 25.861 59.108 1.00 28.57 84 LYS A O 1
ATOM 725 N N . VAL A 1 92 ? 43.996 27.202 59.091 1.00 26.81 85 VAL A N 1
ATOM 726 C CA . VAL A 1 92 ? 44.811 28.386 59.297 1.00 27.10 85 VAL A CA 1
ATOM 727 C C . VAL A 1 92 ? 45.315 28.506 60.732 1.00 30.63 85 VAL A C 1
ATOM 728 O O . VAL A 1 92 ? 44.566 28.344 61.688 1.00 36.16 85 VAL A O 1
ATOM 732 N N . LYS A 1 93 ? 46.617 28.702 60.861 1.00 31.39 86 LYS A N 1
ATOM 733 C CA . LYS A 1 93 ? 47.251 28.881 62.143 1.00 32.42 86 LYS A CA 1
ATOM 734 C C . LYS A 1 93 ? 47.022 30.351 62.439 1.00 35.55 86 LYS A C 1
ATOM 735 O O . LYS A 1 93 ? 46.621 30.711 63.530 1.00 44.76 86 LYS A O 1
ATOM 741 N N . LYS A 1 94 ? 47.247 31.197 61.444 1.00 39.09 87 LYS A N 1
ATOM 742 C CA . LYS A 1 94 ? 47.045 32.634 61.571 1.00 42.09 87 LYS A CA 1
ATOM 743 C C . LYS A 1 94 ? 47.031 33.232 60.169 1.00 45.84 87 LYS A C 1
ATOM 744 O O . LYS A 1 94 ? 47.739 32.744 59.285 1.00 47.83 87 LYS A O 1
ATOM 750 N N . TYR A 1 95 ? 46.208 34.258 59.959 1.00 46.22 88 TYR A N 1
ATOM 751 C CA . TYR A 1 95 ? 46.119 34.925 58.663 1.00 44.45 88 TYR A CA 1
ATOM 752 C C . TYR A 1 95 ? 46.374 36.418 58.832 1.00 43.37 88 TYR A C 1
ATOM 753 O O . TYR A 1 95 ? 46.016 37.001 59.851 1.00 48.72 88 TYR A O 1
ATOM 762 N N . ILE A 1 96 ? 46.987 37.033 57.831 1.00 40.74 89 ILE A N 1
ATOM 763 C CA . ILE A 1 96 ? 47.324 38.446 57.890 1.00 39.46 89 ILE A CA 1
ATOM 764 C C . ILE A 1 96 ? 46.678 39.202 56.727 1.00 41.92 89 ILE A C 1
ATOM 765 O O . ILE A 1 96 ? 46.880 38.845 55.569 1.00 47.29 89 ILE A O 1
ATOM 770 N N . VAL A 1 97 ? 45.910 40.245 57.036 1.00 36.83 90 VAL A N 1
ATOM 771 C CA . VAL A 1 97 ? 45.251 41.060 56.016 1.00 28.84 90 VAL A CA 1
ATOM 772 C C . VAL A 1 97 ? 46.003 42.371 55.936 1.00 30.56 90 VAL A C 1
ATOM 773 O O . VAL A 1 97 ? 46.101 43.095 56.912 1.00 34.27 90 VAL A O 1
ATOM 777 N N . HIS A 1 98 ? 46.516 42.698 54.764 1.00 33.92 91 HIS A N 1
ATOM 778 C CA . HIS A 1 98 ? 47.292 43.916 54.616 1.00 36.21 91 HIS A CA 1
ATOM 779 C C . HIS A 1 98 ? 46.726 45.166 55.284 1.00 41.33 91 HIS A C 1
ATOM 780 O O . HIS A 1 98 ? 45.795 45.782 54.786 1.00 45.80 91 HIS A O 1
ATOM 787 N N . LYS A 1 99 ? 47.391 45.600 56.345 1.00 47.88 92 LYS A N 1
ATOM 788 C CA . LYS A 1 99 ? 46.989 46.774 57.109 1.00 52.67 92 LYS A CA 1
ATOM 789 C C . LYS A 1 99 ? 46.359 47.922 56.335 1.00 51.33 92 LYS A C 1
ATOM 790 O O . LYS A 1 99 ? 45.332 48.440 56.745 1.00 55.48 92 LYS A O 1
ATOM 796 N N . GLU A 1 100 ? 46.964 48.336 55.230 1.00 49.30 93 GLU A N 1
ATOM 797 C CA . GLU A 1 100 ? 46.397 49.446 54.465 1.00 51.25 93 GLU A CA 1
ATOM 798 C C . GLU A 1 100 ? 45.407 49.067 53.350 1.00 51.51 93 GLU A C 1
ATOM 799 O O . GLU A 1 100 ? 45.254 49.808 52.377 1.00 51.99 93 GLU A O 1
ATOM 805 N N . PHE A 1 101 ? 44.724 47.933 53.490 1.00 47.82 94 PHE A N 1
ATOM 806 C CA . PHE A 1 101 ? 43.767 47.512 52.477 1.00 46.34 94 PHE A CA 1
ATOM 807 C C . PHE A 1 101 ? 42.556 48.430 52.449 1.00 45.76 94 PHE A C 1
ATOM 808 O O . PHE A 1 101 ? 41.783 48.483 53.393 1.00 49.66 94 PHE A O 1
ATOM 816 N N . ASP A 1 102 ? 42.346 49.089 51.325 1.00 46.88 95 ASP A N 1
ATOM 817 C CA . ASP A 1 102 ? 41.218 49.987 51.174 1.00 48.13 95 ASP A CA 1
ATOM 818 C C . ASP A 1 102 ? 39.992 49.251 50.624 1.00 50.36 95 ASP A C 1
ATOM 819 O O . ASP A 1 102 ? 39.927 48.921 49.452 1.00 50.39 95 ASP A O 1
ATOM 824 N N . ASP A 1 103 ? 38.990 49.044 51.460 1.00 55.18 96 ASP A N 1
ATOM 825 C CA . ASP A 1 103 ? 37.772 48.363 51.024 1.00 60.01 96 ASP A CA 1
ATOM 826 C C . ASP A 1 103 ? 37.086 49.170 49.923 1.00 58.87 96 ASP A C 1
ATOM 827 O O . ASP A 1 103 ? 36.354 48.635 49.102 1.00 58.56 96 ASP A O 1
ATOM 832 N N . ASP A 1 104 ? 37.315 50.473 49.941 1.00 59.84 97 ASP A N 1
ATOM 833 C CA . ASP A 1 104 ? 36.719 51.388 48.981 1.00 60.12 97 ASP A CA 1
ATOM 834 C C . ASP A 1 104 ? 37.344 51.332 47.585 1.00 57.68 97 ASP A C 1
ATOM 835 O O . ASP A 1 104 ? 36.623 51.393 46.589 1.00 57.79 97 ASP A O 1
ATOM 840 N N . THR A 1 105 ? 38.673 51.232 47.513 1.00 53.49 98 THR A N 1
ATOM 841 C CA . THR A 1 105 ? 39.377 51.210 46.227 1.00 47.71 98 THR A CA 1
ATOM 842 C C . THR A 1 105 ? 40.157 49.931 45.951 1.00 47.62 98 THR A C 1
ATOM 843 O O . THR A 1 105 ? 40.884 49.848 44.959 1.00 52.07 98 THR A O 1
ATOM 847 N N . TYR A 1 106 ? 40.059 48.967 46.858 1.00 44.30 99 TYR A N 1
ATOM 848 C CA . TYR A 1 106 ? 40.757 47.692 46.725 1.00 36.16 99 TYR A CA 1
ATOM 849 C C . TYR A 1 106 ? 42.273 47.799 46.655 1.00 33.86 99 TYR A C 1
ATOM 850 O O . TYR A 1 106 ? 42.968 46.851 46.271 1.00 32.19 99 TYR A O 1
ATOM 859 N N . ASN A 1 107 ? 42.789 48.959 47.029 1.00 30.80 100 ASN A N 1
ATOM 860 C CA . ASN A 1 107 ? 44.218 49.143 47.043 1.00 32.99 100 ASN A CA 1
ATOM 861 C C . ASN A 1 107 ? 44.774 48.253 48.176 1.00 34.72 100 ASN A C 1
ATOM 862 O O . ASN A 1 107 ? 44.153 48.116 49.232 1.00 34.94 100 ASN A O 1
ATOM 867 N N . ASN A 1 108 ? 45.920 47.620 47.934 1.00 33.11 101 ASN A N 1
ATOM 868 C CA . ASN A 1 108 ? 46.568 46.741 48.907 1.00 25.35 101 ASN A CA 1
ATOM 869 C C . ASN A 1 108 ? 45.750 45.501 49.133 1.00 25.22 101 ASN A C 1
ATOM 870 O O . ASN A 1 108 ? 45.833 44.866 50.185 1.00 30.71 101 ASN A O 1
ATOM 875 N N . ASP A 1 109 ? 44.977 45.132 48.126 1.00 22.29 102 ASP A N 1
ATOM 876 C CA . ASP A 1 109 ? 44.126 43.968 48.242 1.00 23.81 102 ASP A CA 1
ATOM 877 C C . ASP A 1 109 ? 45.052 42.772 48.206 1.00 21.60 102 ASP A C 1
ATOM 878 O O . ASP A 1 109 ? 45.390 42.282 47.151 1.00 22.87 102 ASP A O 1
ATOM 883 N N . ILE A 1 110 ? 45.535 42.370 49.378 1.00 26.96 103 ILE A N 1
ATOM 884 C CA . ILE A 1 110 ? 46.431 41.217 49.507 1.00 19.89 103 ILE A CA 1
ATOM 885 C C . ILE A 1 110 ? 46.442 40.731 50.960 1.00 23.12 103 ILE A C 1
ATOM 886 O O . ILE A 1 110 ? 46.346 41.532 51.891 1.00 25.09 103 ILE A O 1
ATOM 891 N N . ALA A 1 111 ? 46.515 39.420 51.151 1.00 22.12 104 ALA A N 1
ATOM 892 C CA . ALA A 1 111 ? 46.548 38.844 52.483 1.00 20.13 104 ALA A CA 1
ATOM 893 C C . ALA A 1 111 ? 47.251 37.473 52.442 1.00 24.81 104 ALA A C 1
ATOM 894 O O . ALA A 1 111 ? 47.234 36.787 51.409 1.00 26.08 104 ALA A O 1
ATOM 896 N N . LEU A 1 112 ? 47.889 37.119 53.560 1.00 25.57 105 LEU A N 1
ATOM 897 C CA . LEU A 1 112 ? 48.635 35.876 53.749 1.00 23.44 105 LEU A CA 1
ATOM 898 C C . LEU A 1 112 ? 47.900 34.937 54.674 1.00 23.43 105 LEU A C 1
ATOM 899 O O . LEU A 1 112 ? 47.189 35.383 55.556 1.00 29.11 105 LEU A O 1
ATOM 904 N N . LEU A 1 113 ? 48.159 33.645 54.541 1.00 23.52 106 LEU A N 1
ATOM 905 C CA . LEU A 1 113 ? 47.558 32.643 55.408 1.00 25.49 106 LEU A CA 1
ATOM 906 C C . LEU A 1 113 ? 48.653 31.661 55.811 1.00 32.69 106 LEU A C 1
ATOM 907 O O . LEU A 1 113 ? 49.193 30.956 54.952 1.00 37.17 106 LEU A O 1
ATOM 912 N N . GLN A 1 114 ? 49.021 31.638 57.089 1.00 35.62 107 GLN A N 1
ATOM 913 C CA . GLN A 1 114 ? 50.021 30.685 57.549 1.00 34.25 107 GLN A CA 1
ATOM 914 C C . GLN A 1 114 ? 49.264 29.414 57.883 1.00 31.08 107 GLN A C 1
ATOM 915 O O . GLN A 1 114 ? 48.341 29.460 58.688 1.00 31.43 107 GLN A O 1
ATOM 921 N N . LEU A 1 115 ? 49.619 28.297 57.259 1.00 29.57 108 LEU A N 1
ATOM 922 C CA . LEU A 1 115 ? 48.945 27.040 57.551 1.00 31.32 108 LEU A CA 1
ATOM 923 C C . LEU A 1 115 ? 49.386 26.527 58.927 1.00 41.80 108 LEU A C 1
ATOM 924 O O . LEU A 1 115 ? 50.256 27.117 59.581 1.00 46.63 108 LEU A O 1
ATOM 929 N N . LYS A 1 116 ? 48.790 25.422 59.359 1.00 48.92 109 LYS A N 1
ATOM 930 C CA . LYS A 1 116 ? 49.100 24.820 60.651 1.00 53.37 109 LYS A CA 1
ATOM 931 C C . LYS A 1 116 ? 49.201 23.308 60.496 1.00 55.17 109 LYS A C 1
ATOM 932 O O . LYS A 1 116 ? 48.269 22.660 60.009 1.00 56.60 109 LYS A O 1
ATOM 938 N N . SER A 1 117 ? 50.346 22.749 60.866 1.00 57.21 110 SER A N 1
ATOM 939 C CA . SER A 1 117 ? 50.536 21.312 60.771 1.00 61.14 110 SER A CA 1
ATOM 940 C C . SER A 1 117 ? 51.492 20.885 61.873 1.00 62.94 110 SER A C 1
ATOM 941 O O . SER A 1 117 ? 52.202 21.718 62.430 1.00 65.91 110 SER A O 1
ATOM 944 N N . ASP A 1 118 A 51.504 19.594 62.189 0.00 65.94 110 ASP A N 1
ATOM 945 C CA . ASP A 1 118 A 52.372 19.069 63.240 0.00 68.41 110 ASP A CA 1
ATOM 946 C C . ASP A 1 1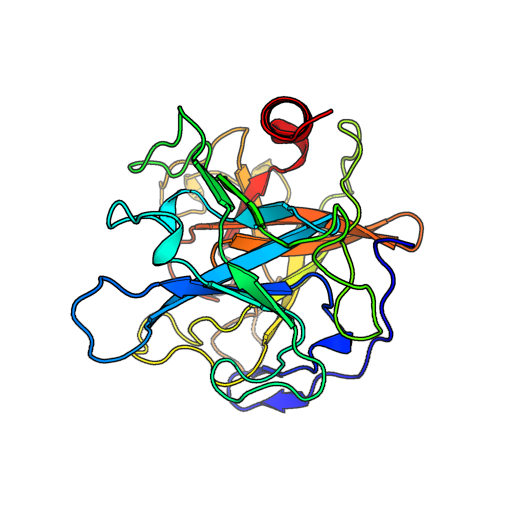18 A 53.820 18.920 62.765 0.00 71.08 110 ASP A C 1
ATOM 947 O O . ASP A 1 118 A 54.667 18.380 63.477 0.00 71.11 110 ASP A O 1
ATOM 952 N N . SER A 1 119 B 54.099 19.422 61.568 1.00 75.38 110 SER A N 1
ATOM 953 C CA . SER A 1 119 B 55.435 19.358 60.989 1.00 74.99 110 SER A CA 1
ATOM 954 C C . SER A 1 119 B 55.751 20.692 60.339 1.00 74.49 110 SER A C 1
ATOM 955 O O . SER A 1 119 B 54.858 21.377 59.828 1.00 76.68 110 SER A O 1
ATOM 958 N N . PRO A 1 120 C 57.029 21.082 60.341 1.00 72.19 110 PRO A N 1
ATOM 959 C CA . PRO A 1 120 C 57.430 22.351 59.726 1.00 69.55 110 PRO A CA 1
ATOM 960 C C . PRO A 1 120 C 57.196 22.322 58.203 1.00 63.77 110 PRO A C 1
ATOM 961 O O . PRO A 1 120 C 57.523 23.273 57.488 1.00 60.48 110 PRO A O 1
ATOM 965 N N . GLN A 1 121 D 56.670 21.195 57.727 1.00 59.26 110 GLN A N 1
ATOM 966 C CA . GLN A 1 121 D 56.338 20.988 56.326 1.00 58.55 110 GLN A CA 1
ATOM 967 C C . GLN A 1 121 D 54.847 20.641 56.261 1.00 54.88 110 GLN A C 1
ATOM 968 O O . GLN A 1 121 D 54.460 19.498 56.539 1.00 58.14 110 GLN A O 1
ATOM 974 N N . CYS A 1 122 ? 54.013 21.633 55.958 1.00 45.64 111 CYS A N 1
ATOM 975 C CA . CYS A 1 122 ? 52.577 21.420 55.853 1.00 35.31 111 CYS A CA 1
ATOM 976 C C . CYS A 1 122 ? 52.235 20.753 54.525 1.00 36.17 111 CYS A C 1
ATOM 977 O O . CYS A 1 122 ? 52.137 19.524 54.446 1.00 34.87 111 CYS A O 1
ATOM 980 N N . ALA A 1 123 ? 52.054 21.565 53.486 1.00 33.47 112 ALA A N 1
ATOM 981 C CA . ALA A 1 123 ? 51.716 21.058 52.164 1.00 31.63 112 ALA A CA 1
ATOM 982 C C . ALA A 1 123 ? 52.830 20.198 51.596 1.00 34.16 112 ALA A C 1
ATOM 983 O O . ALA A 1 123 ? 53.997 20.603 51.564 1.00 31.68 112 ALA A O 1
ATOM 985 N N . GLN A 1 124 ? 52.463 19.009 51.142 1.00 38.05 113 GLN A N 1
ATOM 986 C CA . GLN A 1 124 ? 53.425 18.082 50.571 1.00 45.05 113 GLN A CA 1
ATOM 987 C C . GLN A 1 124 ? 53.306 18.069 49.059 1.00 45.01 113 GLN A C 1
ATOM 988 O O . GLN A 1 124 ? 52.304 17.622 48.503 1.00 46.24 113 GLN A O 1
ATOM 994 N N . GLU A 1 125 ? 54.339 18.591 48.410 1.00 46.56 114 GLU A N 1
ATOM 995 C CA . GLU A 1 125 ? 54.396 18.684 46.968 1.00 43.23 114 GLU A CA 1
ATOM 996 C C . GLU A 1 125 ? 53.992 17.393 46.305 1.00 42.95 114 GLU A C 1
ATOM 997 O O . GLU A 1 125 ? 54.225 16.310 46.836 1.00 47.19 114 GLU A O 1
ATOM 1003 N N . SER A 1 126 ? 53.343 17.527 45.160 1.00 43.75 115 SER A N 1
ATOM 1004 C CA . SER A 1 126 ? 52.888 16.402 44.365 1.00 43.86 115 SER A CA 1
ATOM 1005 C C . SER A 1 126 ? 52.412 16.985 43.052 1.00 46.44 115 SER A C 1
ATOM 1006 O O . SER A 1 126 ? 52.210 18.196 42.938 1.00 48.62 115 SER A O 1
ATOM 1009 N N . ASP A 1 127 ? 52.153 16.119 42.084 1.00 46.44 116 ASP A N 1
ATOM 1010 C CA . ASP A 1 127 ? 51.667 16.562 40.787 1.00 44.36 116 ASP A CA 1
ATOM 1011 C C . ASP A 1 127 ? 50.400 17.411 40.878 1.00 41.80 116 ASP A C 1
ATOM 1012 O O . ASP A 1 127 ? 49.991 18.002 39.888 1.00 46.68 116 ASP A O 1
ATOM 1017 N N . SER A 1 128 ? 49.769 17.456 42.048 1.00 40.25 117 SER A N 1
ATOM 1018 C CA . SER A 1 128 ? 48.546 18.232 42.228 1.00 37.45 117 SER A CA 1
ATOM 1019 C C . SER A 1 128 ? 48.699 19.382 43.209 1.00 33.81 117 SER A C 1
ATOM 1020 O O . SER A 1 128 ? 47.821 20.229 43.296 1.00 36.21 117 SER A O 1
ATOM 1023 N N . VAL A 1 129 ? 49.793 19.404 43.961 1.00 29.52 118 VAL A N 1
ATOM 1024 C CA . VAL A 1 129 ? 50.022 20.475 44.925 1.00 30.35 118 VAL A CA 1
ATOM 1025 C C . VAL A 1 129 ? 51.459 20.945 44.761 1.00 34.63 118 VAL A C 1
ATOM 1026 O O . VAL A 1 129 ? 52.381 20.181 45.037 1.00 39.97 118 VAL A O 1
ATOM 1030 N N . ARG A 1 130 ? 51.659 22.202 44.372 1.00 32.17 119 ARG A N 1
ATOM 1031 C CA . ARG A 1 130 ? 53.004 22.718 44.150 1.00 27.83 119 ARG A CA 1
ATOM 1032 C C . ARG A 1 130 ? 53.027 24.237 44.148 1.00 27.59 119 ARG A C 1
ATOM 1033 O O . ARG A 1 130 ? 52.169 24.877 43.549 1.00 32.27 119 ARG A O 1
ATOM 1041 N N . ALA A 1 131 ? 54.034 24.818 44.783 1.00 25.72 120 ALA A N 1
ATOM 1042 C CA . ALA A 1 131 ? 54.154 26.275 44.858 1.00 25.57 120 ALA A CA 1
ATOM 1043 C C . ALA A 1 131 ? 54.476 27.009 43.542 1.00 24.56 120 ALA A C 1
ATOM 1044 O O . ALA A 1 131 ? 55.010 26.445 42.589 1.00 22.79 120 ALA A O 1
ATOM 1046 N N . ILE A 1 132 ? 54.120 28.281 43.505 1.00 27.37 121 ILE A N 1
ATOM 1047 C CA . ILE A 1 132 ? 54.344 29.126 42.339 1.00 26.46 121 ILE A CA 1
ATOM 1048 C C . ILE A 1 132 ? 55.636 29.895 42.641 1.00 26.62 121 ILE A C 1
ATOM 1049 O O . ILE A 1 132 ? 56.053 29.985 43.807 1.00 27.74 121 ILE A O 1
ATOM 1054 N N . CYS A 1 133 ? 56.310 30.386 41.606 1.00 21.62 122 CYS A N 1
ATOM 1055 C CA . CYS A 1 133 ? 57.528 31.143 41.831 1.00 18.34 122 CYS A CA 1
ATOM 1056 C C . CYS A 1 133 ? 57.204 32.610 41.928 1.00 19.61 122 CYS A C 1
ATOM 1057 O O . CYS A 1 133 ? 56.442 33.151 41.126 1.00 22.65 122 CYS A O 1
ATOM 1060 N N . LEU A 1 134 ? 57.768 33.251 42.939 1.00 25.16 123 LEU A N 1
ATOM 1061 C CA . LEU A 1 134 ? 57.573 34.677 43.145 1.00 25.82 123 LEU A CA 1
ATOM 1062 C C . LEU A 1 134 ? 58.504 35.467 42.225 1.00 25.20 123 LEU A C 1
ATOM 1063 O O . LEU A 1 134 ? 59.642 35.069 41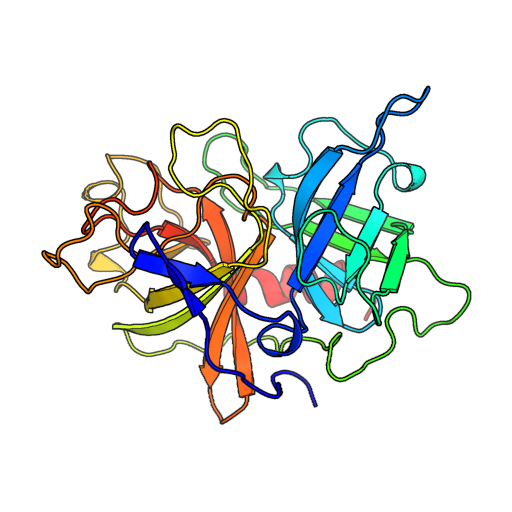.959 1.00 27.65 123 LEU A O 1
ATOM 1068 N N . PRO A 1 135 ? 57.998 36.548 41.646 1.00 25.25 124 PRO A N 1
ATOM 1069 C CA . PRO A 1 135 ? 58.880 37.298 40.771 1.00 25.20 124 PRO A CA 1
ATOM 1070 C C . PRO A 1 135 ? 59.907 38.059 41.580 1.00 22.62 124 PRO A C 1
ATOM 1071 O O . PRO A 1 135 ? 59.798 38.151 42.797 1.00 23.57 124 PRO A O 1
ATOM 1075 N N . GLU A 1 136 ? 60.953 38.515 40.913 1.00 23.06 125 GLU A N 1
ATOM 1076 C CA . GLU A 1 136 ? 61.933 39.354 41.566 1.00 21.35 125 GLU A CA 1
ATOM 1077 C C . GLU A 1 136 ? 61.257 40.722 41.430 1.00 19.32 125 GLU A C 1
ATOM 1078 O O . GLU A 1 136 ? 60.335 40.879 40.629 1.00 20.33 125 GLU A O 1
ATOM 1084 N N . ALA A 1 137 ? 61.669 41.705 42.214 1.00 20.16 126 ALA A N 1
ATOM 1085 C CA . ALA A 1 137 ? 61.039 43.015 42.138 1.00 23.55 126 ALA A CA 1
ATOM 1086 C C . ALA A 1 137 ? 61.363 43.748 40.841 1.00 31.52 126 ALA A C 1
ATOM 1087 O O . ALA A 1 137 ? 60.728 44.736 40.487 1.00 36.01 126 ALA A O 1
ATOM 1089 N N . ASN A 1 138 ? 62.369 43.265 40.135 1.00 38.16 127 ASN A N 1
ATOM 1090 C CA . ASN A 1 138 ? 62.770 43.886 38.883 1.00 42.90 127 ASN A CA 1
ATOM 1091 C C . ASN A 1 138 ? 62.004 43.339 37.673 1.00 41.80 127 ASN A C 1
ATOM 1092 O O . ASN A 1 138 ? 62.138 43.853 36.552 1.00 44.88 127 ASN A O 1
ATOM 1097 N N . LEU A 1 139 ? 61.201 42.304 37.895 1.00 37.90 128 LEU A N 1
ATOM 1098 C CA . LEU A 1 139 ? 60.471 41.676 36.803 1.00 29.59 128 LEU A CA 1
ATOM 1099 C C . LEU A 1 139 ? 59.356 42.511 36.223 1.00 33.44 128 LEU A C 1
ATOM 1100 O O . LEU A 1 139 ? 58.354 42.786 36.890 1.00 34.45 128 LEU A O 1
ATOM 1105 N N . GLN A 1 140 ? 59.548 42.936 34.978 1.00 37.97 129 GLN A N 1
ATOM 1106 C CA . GLN A 1 140 ? 58.527 43.700 34.260 1.00 37.24 129 GLN A CA 1
ATOM 1107 C C . GLN A 1 140 ? 58.418 43.081 32.868 1.00 31.18 129 GLN A C 1
ATOM 1108 O O . GLN A 1 140 ? 59.262 43.309 31.998 1.00 33.03 129 GLN A O 1
ATOM 1114 N N . LEU A 1 141 ? 57.429 42.210 32.711 1.00 23.50 130 LEU A N 1
ATOM 1115 C CA . LEU A 1 141 ? 57.207 41.519 31.457 1.00 17.41 130 LEU A CA 1
ATOM 1116 C C . LEU A 1 141 ? 56.633 42.485 30.424 1.00 18.54 130 LEU A C 1
ATOM 1117 O O . LEU A 1 141 ? 55.949 43.462 30.763 1.00 19.05 130 LEU A O 1
ATOM 1122 N N . PRO A 1 142 ? 56.901 42.218 29.143 1.00 17.16 131 PRO A N 1
ATOM 1123 C CA . PRO A 1 142 ? 56.448 43.030 28.016 1.00 13.26 131 PRO A CA 1
ATOM 1124 C C . PRO A 1 142 ? 54.936 43.101 27.898 1.00 14.33 131 PRO A C 1
ATOM 1125 O O . PRO A 1 142 ? 54.247 42.092 28.009 1.00 11.00 131 PRO A O 1
ATOM 1129 N N . ASP A 1 143 ? 54.436 44.289 27.580 1.00 14.23 132 ASP A N 1
ATOM 1130 C CA . ASP A 1 143 ? 53.014 44.504 27.408 1.00 8.89 132 ASP A CA 1
ATOM 1131 C C . ASP A 1 143 ? 52.486 43.502 26.408 1.00 10.35 132 ASP A C 1
ATOM 1132 O O . ASP A 1 143 ? 53.139 43.193 25.415 1.00 16.36 132 ASP A O 1
ATOM 1137 N N . TRP A 1 144 ? 51.286 43.024 26.662 1.00 9.10 133 TRP A N 1
ATOM 1138 C CA . TRP A 1 144 ? 50.617 42.088 25.778 1.00 12.68 133 TRP A CA 1
ATOM 1139 C C . TRP A 1 144 ? 51.120 40.641 25.901 1.00 15.94 133 TRP A C 1
ATOM 1140 O O . TRP A 1 144 ? 50.715 39.765 25.131 1.00 13.11 133 TRP A O 1
ATOM 1151 N N . THR A 1 145 ? 51.978 40.384 26.890 1.00 15.47 134 THR A N 1
ATOM 1152 C CA . THR A 1 145 ? 52.476 39.034 27.107 1.00 11.79 134 THR A CA 1
ATOM 1153 C C . THR A 1 145 ? 51.296 38.181 27.564 1.00 13.95 134 THR A C 1
ATOM 1154 O O . THR A 1 145 ? 50.404 38.663 28.269 1.00 20.39 134 THR A O 1
ATOM 1158 N N . GLU A 1 146 ? 51.260 36.935 27.111 1.00 15.68 135 GLU A N 1
ATOM 1159 C CA . GLU A 1 146 ? 50.183 36.017 27.444 1.00 15.53 135 GLU A CA 1
ATOM 1160 C C . GLU A 1 146 ? 50.378 35.347 28.780 1.00 14.64 135 GLU A C 1
ATOM 1161 O O . GLU A 1 146 ? 51.408 34.733 29.006 1.00 22.19 135 GLU A O 1
ATOM 1167 N N . CYS A 1 147 ? 49.372 35.412 29.642 1.00 16.82 136 CYS A N 1
ATOM 1168 C CA . CYS A 1 147 ? 49.453 34.788 30.967 1.00 17.88 136 CYS A CA 1
ATOM 1169 C C . CYS A 1 147 ? 48.224 33.916 31.177 1.00 14.19 136 CYS A C 1
ATOM 1170 O O . CYS A 1 147 ? 47.466 33.679 30.235 1.00 14.72 136 CYS A O 1
ATOM 1173 N N . GLU A 1 148 ? 48.025 33.448 32.402 1.00 11.72 137 GLU A N 1
ATOM 1174 C CA . GLU A 1 148 ? 46.879 32.609 32.724 1.00 16.45 137 GLU A CA 1
ATOM 1175 C C . GLU A 1 148 ? 46.289 32.957 34.096 1.00 18.56 137 GLU A C 1
ATOM 1176 O O . GLU A 1 148 ? 46.920 33.644 34.909 1.00 19.66 137 GLU A O 1
ATOM 1182 N N . LEU A 1 149 ? 45.066 32.488 34.334 1.00 17.23 138 LEU A N 1
ATOM 1183 C CA . LEU A 1 149 ? 44.367 32.705 35.598 1.00 14.75 138 LEU A CA 1
ATOM 1184 C C . LEU A 1 149 ? 43.564 31.439 35.846 1.00 14.00 138 LEU A C 1
ATOM 1185 O O . LEU A 1 149 ? 43.307 30.673 34.915 1.00 10.65 138 LEU A O 1
ATOM 1190 N N . SER A 1 150 ? 43.217 31.197 37.101 1.00 14.64 139 SER A N 1
ATOM 1191 C CA . SER A 1 150 ? 42.460 30.012 37.473 1.00 13.14 139 SER A CA 1
ATOM 1192 C C . SER A 1 150 ? 41.566 30.335 38.655 1.00 14.72 139 SER A C 1
ATOM 1193 O O . SER A 1 150 ? 41.732 31.379 39.310 1.00 12.39 139 SER A O 1
ATOM 1196 N N . GLY A 1 151 ? 40.572 29.487 38.880 1.00 13.47 140 GLY A N 1
ATOM 1197 C CA . GLY A 1 151 ? 39.675 29.699 39.995 1.00 12.64 140 GLY A CA 1
ATOM 1198 C C . GLY A 1 151 ? 38.457 28.833 39.840 1.00 16.68 140 GLY A C 1
ATOM 1199 O O . GLY A 1 151 ? 38.330 28.127 38.827 1.00 15.04 140 GLY A O 1
ATOM 1200 N N . TYR A 1 152 ? 37.606 28.831 40.869 1.00 16.77 141 TYR A N 1
ATOM 1201 C CA . TYR A 1 152 ? 36.354 28.072 40.858 1.00 12.54 141 TYR A CA 1
ATOM 1202 C C . TYR A 1 152 ? 35.165 29.053 40.892 1.00 12.45 141 TYR A C 1
ATOM 1203 O O . TYR A 1 152 ? 34.006 28.652 41.002 1.00 11.34 141 TYR A O 1
ATOM 1212 N N . GLY A 1 153 ? 35.457 30.341 40.742 1.00 11.72 142 GLY A N 1
ATOM 1213 C CA . GLY A 1 153 ? 34.419 31.361 40.762 1.00 12.73 142 GLY A CA 1
ATOM 1214 C C . GLY A 1 153 ? 33.327 31.306 39.704 1.00 14.81 142 GLY A C 1
ATOM 1215 O O . GLY A 1 153 ? 33.271 30.402 38.847 1.00 9.38 142 GLY A O 1
ATOM 1216 N N . LYS A 1 154 ? 32.451 32.304 39.776 1.00 20.17 143 LYS A N 1
ATOM 1217 C CA . LYS A 1 154 ? 31.307 32.442 38.872 1.00 26.44 143 LYS A CA 1
ATOM 1218 C C . LYS A 1 154 ? 31.710 32.438 37.425 1.00 25.55 143 LYS A C 1
ATOM 1219 O O . LYS A 1 154 ? 32.851 32.713 37.099 1.00 32.84 143 LYS A O 1
ATOM 1225 N N . HIS A 1 155 ? 30.751 32.162 36.554 1.00 31.52 144 HIS A N 1
ATOM 1226 C CA . HIS A 1 155 ? 30.995 32.149 35.114 1.00 32.32 144 HIS A CA 1
ATOM 1227 C C . HIS A 1 155 ? 30.550 33.434 34.450 1.00 30.91 144 HIS A C 1
ATOM 1228 O O . HIS A 1 155 ? 31.231 33.946 33.570 1.00 35.77 144 HIS A O 1
ATOM 1235 N N . LYS A 1 156 ? 29.397 33.943 34.858 1.00 30.97 145 LYS A N 1
ATOM 1236 C CA . LYS A 1 156 ? 28.884 35.191 34.314 1.00 31.76 145 LYS A CA 1
ATOM 1237 C C . LYS A 1 156 ? 28.624 36.057 35.545 1.00 30.06 145 LYS A C 1
ATOM 1238 O O . LYS A 1 156 ? 28.309 35.536 36.611 1.00 26.90 145 LYS A O 1
ATOM 1244 N N . SER A 1 157 ? 28.786 37.363 35.411 1.00 27.18 146 SER A N 1
ATOM 1245 C CA . SER A 1 157 ? 28.572 38.256 36.524 1.00 29.69 146 SER A CA 1
ATOM 1246 C C . SER A 1 157 ? 27.248 37.983 37.200 1.00 35.73 146 SER A C 1
ATOM 1247 O O . SER A 1 157 ? 27.193 37.830 38.410 1.00 41.27 146 SER A O 1
ATOM 1250 N N . SER A 1 158 ? 26.175 37.918 36.421 1.00 45.00 147 SER A N 1
ATOM 1251 C CA . SER A 1 158 ? 24.848 37.653 36.980 1.00 48.97 147 SER A CA 1
ATOM 1252 C C . SER A 1 158 ? 24.558 36.162 36.951 1.00 46.39 147 SER A C 1
ATOM 1253 O O . SER A 1 158 ? 23.954 35.640 36.015 1.00 49.17 147 SER A O 1
ATOM 1256 N N . SER A 1 159 ? 25.068 35.472 37.953 1.00 42.42 148 SER A N 1
ATOM 1257 C CA . SER A 1 159 ? 24.870 34.046 38.087 1.00 38.78 148 SER A CA 1
ATOM 1258 C C . SER A 1 159 ? 24.935 33.788 39.574 1.00 40.70 148 SER A C 1
ATOM 1259 O O . SER A 1 159 ? 25.685 34.443 40.289 1.00 43.38 148 SER A O 1
ATOM 1262 N N . PRO A 1 160 ? 24.040 32.940 40.084 1.00 42.65 149 P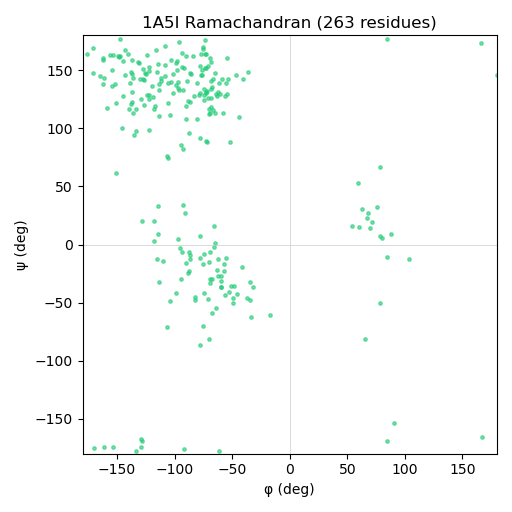RO A N 1
ATOM 1263 C CA . PRO A 1 160 ? 24.083 32.667 41.519 1.00 41.90 149 PRO A CA 1
ATOM 1264 C C . PRO A 1 160 ? 25.056 31.536 41.852 1.00 38.57 149 PRO A C 1
ATOM 1265 O O . PRO A 1 160 ? 25.402 31.313 43.007 1.00 39.45 149 PRO A O 1
ATOM 1269 N N . PHE A 1 161 ? 25.550 30.874 40.821 1.00 37.28 150 PHE A N 1
ATOM 1270 C CA . PHE A 1 161 ? 26.444 29.759 41.016 1.00 36.39 150 PHE A CA 1
ATOM 1271 C C . PHE A 1 161 ? 27.941 30.046 40.811 1.00 35.07 150 PHE A C 1
ATOM 1272 O O . PHE A 1 161 ? 28.326 30.906 40.009 1.00 33.79 150 PHE A O 1
ATOM 1280 N N . TYR A 1 162 ? 28.769 29.356 41.598 1.00 30.00 151 TYR A N 1
ATOM 1281 C CA . TYR A 1 16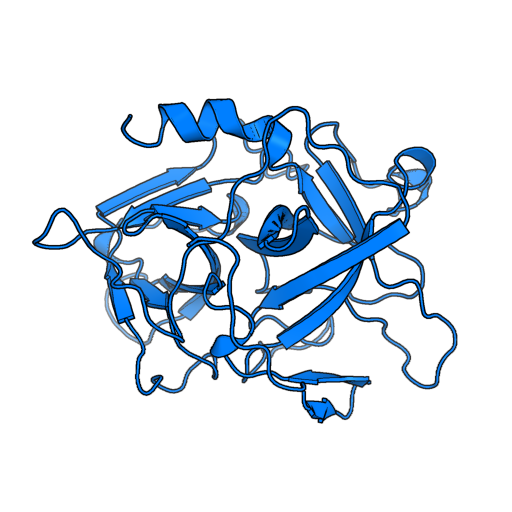2 ? 30.221 29.436 41.467 1.00 22.27 151 TYR A CA 1
ATOM 1282 C C . TYR A 1 162 ? 30.494 28.261 40.535 1.00 22.13 151 TYR A C 1
ATOM 1283 O O . TYR A 1 162 ? 29.627 27.394 40.333 1.00 19.37 151 TYR A O 1
ATOM 1292 N N . SER A 1 163 ? 31.684 28.230 39.959 1.00 19.20 152 SER A N 1
ATOM 1293 C CA . SER A 1 163 ? 32.012 27.178 39.036 1.00 15.03 152 SER A CA 1
ATOM 1294 C C . SER A 1 163 ? 32.032 25.845 39.762 1.00 15.86 152 SER A C 1
ATOM 1295 O O . SER A 1 163 ? 32.345 25.788 40.936 1.00 19.01 152 SER A O 1
ATOM 1298 N N . GLU A 1 164 ? 31.659 24.773 39.085 1.00 20.46 153 GLU A N 1
ATOM 1299 C CA . GLU A 1 164 ? 31.682 23.473 39.735 1.00 27.15 153 GLU A CA 1
ATOM 1300 C C . GLU A 1 164 ? 33.033 22.796 39.537 1.00 28.77 153 GLU A C 1
ATOM 1301 O O . GLU A 1 164 ? 33.367 21.846 40.243 1.00 31.93 153 GLU A O 1
ATOM 1307 N N . GLN A 1 165 ? 33.814 23.297 38.583 1.00 29.73 154 GLN A N 1
ATOM 1308 C CA . GLN A 1 165 ? 35.134 22.747 38.299 1.00 25.34 154 GLN A CA 1
ATOM 1309 C C . GLN A 1 165 ? 36.121 23.865 38.082 1.00 21.69 154 GLN A C 1
ATOM 1310 O O . GLN A 1 165 ? 35.727 24.983 37.800 1.00 22.67 154 GLN A O 1
ATOM 1316 N N . LEU A 1 166 ? 37.400 23.551 38.244 1.00 22.11 155 LEU A N 1
ATOM 1317 C CA . LEU A 1 166 ? 38.495 24.505 38.072 1.00 20.86 155 LEU A CA 1
ATOM 1318 C C . LEU A 1 166 ? 38.489 25.154 36.694 1.00 18.12 155 LEU A C 1
ATOM 1319 O O . LEU A 1 166 ? 38.453 24.466 35.684 1.00 17.06 155 LEU A O 1
ATOM 1324 N N . LYS A 1 167 ? 38.533 26.479 36.659 1.00 21.37 156 LYS A N 1
ATOM 1325 C CA . LYS A 1 167 ? 38.553 27.213 35.394 1.00 20.09 156 LYS A CA 1
ATOM 1326 C C . LYS A 1 167 ? 39.985 27.606 35.016 1.00 18.62 156 LYS A C 1
ATOM 1327 O O . LYS A 1 167 ? 40.817 27.853 35.892 1.00 17.35 156 LYS A O 1
ATOM 1333 N N . GLU A 1 168 ? 40.248 27.693 33.715 1.00 19.47 157 GLU A N 1
ATOM 1334 C CA . GLU A 1 168 ? 41.542 28.132 33.197 1.00 17.50 157 GLU A CA 1
ATOM 1335 C C . GLU A 1 168 ? 41.207 29.227 32.187 1.00 13.25 157 GLU A C 1
ATOM 1336 O O . GLU A 1 168 ? 40.382 29.021 31.300 1.00 15.68 157 GLU A O 1
ATOM 1342 N N . GLY A 1 169 ? 41.792 30.404 32.367 1.00 11.07 158 GLY A N 1
ATOM 1343 C CA . GLY A 1 169 ? 41.537 31.517 31.470 1.00 8.33 158 GLY A CA 1
ATOM 1344 C C . GLY A 1 169 ? 42.814 32.034 30.840 1.00 9.22 158 GLY A C 1
ATOM 1345 O O . GLY A 1 169 ? 43.885 31.992 31.426 1.00 12.56 158 GLY A O 1
ATOM 1346 N N . HIS A 1 170 ? 42.712 32.548 29.631 1.00 9.13 159 HIS A N 1
ATOM 1347 C CA . HIS A 1 170 ? 43.880 33.057 28.958 1.00 5.00 159 HIS A CA 1
ATOM 1348 C C . HIS A 1 170 ? 43.711 34.528 28.691 1.00 8.08 159 HIS A C 1
ATOM 1349 O O . HIS A 1 170 ? 42.762 34.935 28.020 1.00 11.34 159 HIS A O 1
ATOM 1356 N N . VAL A 1 171 ? 44.580 35.329 29.296 1.00 5.00 160 VAL A N 1
ATOM 1357 C CA . VAL A 1 171 ? 44.523 36.766 29.153 1.00 5.00 160 VAL A CA 1
ATOM 1358 C C . VAL A 1 171 ? 45.905 37.301 28.764 1.00 10.43 160 VAL A C 1
ATOM 1359 O O . VAL A 1 171 ? 46.820 36.499 28.511 1.00 10.86 160 VAL A O 1
ATOM 1363 N N . ARG A 1 172 ? 46.040 38.636 28.720 1.00 5.80 161 ARG A N 1
ATOM 1364 C CA . ARG A 1 172 ? 47.280 39.323 28.345 1.00 5.80 161 ARG A CA 1
ATOM 1365 C C . ARG A 1 172 ? 47.477 40.574 29.175 1.00 8.58 161 ARG A C 1
ATOM 1366 O O . ARG A 1 172 ? 46.510 41.287 29.456 1.00 9.67 161 ARG A O 1
ATOM 1374 N N . LEU A 1 173 ? 48.734 40.891 29.487 1.00 7.88 162 LEU A N 1
ATOM 1375 C CA . LEU A 1 173 ? 49.046 42.088 30.260 1.00 6.58 162 LEU A CA 1
ATOM 1376 C C . LEU A 1 173 ? 48.709 43.336 29.470 1.00 5.00 162 LEU A C 1
ATOM 1377 O O . LEU A 1 173 ? 49.257 43.531 28.418 1.00 7.58 162 LEU A O 1
ATOM 1382 N N . TYR A 1 174 ? 47.763 44.142 29.925 1.00 6.73 163 TYR A N 1
ATOM 1383 C CA . TYR A 1 174 ? 47.441 45.390 29.218 1.00 11.58 163 TYR A CA 1
ATOM 1384 C C . TYR A 1 174 ? 48.533 46.399 29.543 1.00 12.91 163 TYR A C 1
ATOM 1385 O O . TYR A 1 174 ? 49.157 46.309 30.587 1.00 21.27 163 TYR A O 1
ATOM 1394 N N . PRO A 1 175 ? 48.827 47.334 28.635 1.00 15.21 164 PRO A N 1
ATOM 1395 C CA . PRO A 1 175 ? 49.871 48.296 28.980 1.00 17.49 164 PRO A CA 1
ATOM 1396 C C . PRO A 1 175 ? 49.334 49.249 30.019 1.00 20.74 164 PRO A C 1
ATOM 1397 O O . PRO A 1 175 ? 48.131 49.333 30.218 1.00 21.81 164 PRO A O 1
ATOM 1401 N N . SER A 1 176 ? 50.228 49.973 30.677 1.00 29.59 165 SER A N 1
ATOM 1402 C CA . SER A 1 176 ? 49.833 50.907 31.725 1.00 33.99 165 SER A CA 1
ATOM 1403 C C . SER A 1 176 ? 48.893 51.989 31.238 1.00 34.91 165 SER A C 1
ATOM 1404 O O . SER A 1 176 ? 47.959 52.365 31.937 1.00 34.59 165 SER A O 1
ATOM 1407 N N . SER A 1 177 ? 49.111 52.447 30.015 1.00 37.55 166 SER A N 1
ATOM 1408 C CA . SER A 1 177 ? 48.294 53.499 29.431 1.00 39.48 166 SER A CA 1
ATOM 1409 C C . SER A 1 177 ? 46.831 53.092 29.345 1.00 37.63 166 SER A C 1
ATOM 1410 O O . SER A 1 177 ? 45.947 53.940 29.372 1.00 41.48 166 SER A O 1
ATOM 1413 N N . ARG A 1 178 ? 46.582 51.791 29.244 1.00 33.60 167 ARG A N 1
ATOM 1414 C CA . ARG A 1 178 ? 45.229 51.277 29.136 1.00 27.88 167 ARG A CA 1
ATOM 1415 C C . ARG A 1 178 ? 44.669 50.865 30.473 1.00 24.50 167 ARG A C 1
ATOM 1416 O O . ARG A 1 178 ? 43.530 50.443 30.566 1.00 25.14 167 ARG A O 1
ATOM 1424 N N . CYS A 1 179 ? 45.477 50.966 31.512 1.00 27.08 168 CYS A N 1
ATOM 1425 C CA . CYS A 1 179 ? 45.037 50.596 32.847 1.00 29.44 168 CYS A CA 1
ATOM 1426 C C . CYS A 1 179 ? 44.815 51.864 33.673 1.00 30.71 168 CYS A C 1
ATOM 1427 O O . CYS A 1 179 ? 45.637 52.239 34.519 1.00 26.79 168 CYS A O 1
ATOM 1430 N N . ALA A 1 180 ? 43.697 52.528 33.388 1.00 34.55 169 ALA A N 1
ATOM 1431 C CA . ALA A 1 180 ? 43.302 53.756 34.062 1.00 38.30 169 ALA A CA 1
ATOM 1432 C C . ALA A 1 180 ? 41.783 53.750 34.234 1.00 45.95 169 ALA A C 1
ATOM 1433 O O . ALA A 1 180 ? 41.093 52.910 33.653 1.00 46.02 169 ALA A O 1
ATOM 1435 N N . PRO A 1 181 A 41.242 54.677 35.057 1.00 56.03 169 PRO A N 1
ATOM 1436 C CA . PRO A 1 181 A 39.791 54.768 35.293 1.00 57.34 169 PRO A CA 1
ATOM 1437 C C . PRO A 1 181 A 38.992 55.028 34.019 1.00 57.16 169 PRO A C 1
ATOM 1438 O O . PRO A 1 181 A 37.911 54.480 33.842 1.00 58.92 169 PRO A O 1
ATOM 1442 N N . LYS A 1 182 B 39.552 55.824 33.116 1.00 55.73 169 LYS A N 1
ATOM 1443 C CA . LYS A 1 182 B 38.896 56.134 31.859 1.00 59.65 169 LYS A CA 1
ATOM 1444 C C . LYS A 1 182 B 38.384 54.857 31.168 1.00 60.45 169 LYS A C 1
ATOM 1445 O O . LYS A 1 182 B 37.315 54.868 30.552 1.00 61.75 169 LYS A O 1
ATOM 1451 N N . PHE A 1 183 ? 39.133 53.757 31.295 1.00 57.08 170 PHE A N 1
ATOM 1452 C CA . PHE A 1 183 ? 38.750 52.477 30.681 1.00 53.33 170 PHE A CA 1
ATOM 1453 C C . PHE A 1 183 ? 37.980 51.595 31.642 1.00 52.04 170 PHE A C 1
ATOM 1454 O O . PHE A 1 183 ? 37.170 50.767 31.233 1.00 55.14 170 PHE A O 1
ATOM 1462 N N . LEU A 1 184 ? 38.263 51.749 32.924 1.00 47.68 171 LEU A N 1
ATOM 1463 C CA . LEU A 1 184 ? 37.607 50.940 33.919 1.00 49.72 171 LEU A CA 1
ATOM 1464 C C . LEU A 1 184 ? 36.366 51.603 34.486 1.00 52.63 171 LEU A C 1
ATOM 1465 O O . LEU A 1 184 ? 36.043 51.415 35.655 1.00 54.91 171 LEU A O 1
ATOM 1470 N N . PHE A 1 185 ? 35.662 52.360 33.643 1.00 55.23 172 PHE A N 1
ATOM 1471 C CA . PHE A 1 185 ? 34.424 53.047 34.028 1.00 55.66 172 PHE A CA 1
ATOM 1472 C C . PHE A 1 185 ? 34.650 54.022 35.196 1.00 57.87 172 PHE A C 1
ATOM 1473 O O . PHE A 1 185 ? 33.967 53.982 36.227 1.00 60.65 172 PHE A O 1
ATOM 1481 N N . ASN A 1 186 ? 35.630 54.895 35.019 1.00 58.84 173 ASN A N 1
ATOM 1482 C CA . ASN A 1 186 ? 35.994 55.886 36.016 1.00 57.25 173 ASN A CA 1
ATOM 1483 C C . ASN A 1 186 ? 36.294 55.332 37.407 1.00 50.88 173 ASN A C 1
ATOM 1484 O O . ASN A 1 186 ? 36.366 56.078 38.375 1.00 53.02 173 ASN A O 1
ATOM 1489 N N . LYS A 1 187 ? 36.510 54.026 37.495 1.00 44.53 174 LYS A N 1
ATOM 1490 C CA . LYS A 1 187 ? 36.840 53.393 38.761 1.00 39.90 174 LYS A CA 1
ATOM 1491 C C . LYS A 1 187 ? 38.312 53.676 39.039 1.00 37.43 174 LYS A C 1
ATOM 1492 O O . LYS A 1 187 ? 39.093 53.874 38.122 1.00 38.07 174 LYS A O 1
ATOM 1498 N N . THR A 1 188 ? 38.684 53.675 40.309 1.00 36.05 175 THR A N 1
ATOM 1499 C CA . THR A 1 188 ? 40.050 53.967 40.741 1.00 39.42 175 THR A CA 1
ATOM 1500 C C . THR A 1 188 ? 41.108 52.889 40.461 1.00 36.92 175 THR A C 1
ATOM 1501 O O . THR A 1 188 ? 40.934 51.723 40.809 1.00 39.68 175 THR A O 1
ATOM 1505 N N . VAL A 1 189 ? 42.230 53.311 39.883 1.00 32.11 176 VAL A N 1
ATOM 1506 C CA . VAL A 1 189 ? 43.336 52.419 39.557 1.00 30.42 176 VAL A CA 1
ATOM 1507 C C . VAL A 1 189 ? 44.596 52.953 40.227 1.00 33.31 176 VAL A C 1
ATOM 1508 O O . VAL A 1 189 ? 44.923 54.132 40.057 1.00 29.95 176 VAL A O 1
ATOM 1512 N N . THR A 1 190 ? 45.299 52.086 40.968 1.00 33.16 177 THR A N 1
ATOM 1513 C CA . THR A 1 190 ? 46.512 52.487 41.687 1.00 33.49 177 THR A CA 1
ATOM 1514 C C . THR A 1 190 ? 47.788 51.795 41.203 1.00 33.65 177 THR A C 1
ATOM 1515 O O . THR A 1 190 ? 47.738 50.768 40.538 1.00 33.13 177 THR A O 1
ATOM 1519 N N . ASN A 1 191 ? 48.919 52.333 41.653 1.00 33.30 178 ASN A N 1
ATOM 1520 C CA . ASN A 1 191 ? 50.254 51.819 41.350 1.00 32.22 178 ASN A CA 1
ATOM 1521 C C . ASN A 1 191 ? 50.451 50.395 41.881 1.00 32.97 178 ASN A C 1
ATOM 1522 O O . ASN A 1 191 ? 51.428 49.717 41.538 1.00 33.42 178 ASN A O 1
ATOM 1527 N N . ASN A 1 192 ? 49.525 49.947 42.724 1.00 33.13 179 ASN A N 1
ATOM 1528 C CA . ASN A 1 192 ? 49.588 48.605 43.306 1.00 31.55 179 ASN A CA 1
ATOM 1529 C C . ASN A 1 192 ? 48.711 47.670 42.512 1.00 29.47 179 ASN A C 1
ATOM 1530 O O . ASN A 1 192 ? 48.539 46.516 42.892 1.00 32.48 179 ASN A O 1
ATOM 1535 N N . MET A 1 193 ? 48.137 48.172 41.426 1.00 28.07 180 MET A N 1
ATOM 1536 C CA . MET A 1 193 ? 47.251 47.392 40.588 1.00 26.40 180 MET A CA 1
ATOM 1537 C C . MET A 1 193 ? 47.818 47.161 39.193 1.00 27.74 180 MET A C 1
ATOM 1538 O O . MET A 1 193 ? 48.611 47.958 38.691 1.00 32.96 180 MET A O 1
ATOM 1543 N N . LEU A 1 194 ? 47.356 46.092 38.553 1.00 25.68 181 LEU A N 1
ATOM 1544 C CA . LEU A 1 194 ? 47.820 45.712 37.229 1.00 20.26 181 LEU A CA 1
ATOM 1545 C C . LEU A 1 194 ? 46.686 45.106 36.405 1.00 23.88 181 LEU A C 1
ATOM 1546 O O . LEU A 1 194 ? 46.008 44.185 36.861 1.00 28.45 181 LEU A O 1
ATOM 1551 N N . CYS A 1 195 ? 46.479 45.628 35.199 1.00 23.88 182 CYS A N 1
ATOM 1552 C CA . CYS A 1 195 ? 45.414 45.157 34.318 1.00 19.27 182 CYS A CA 1
ATOM 1553 C C . CYS A 1 195 ? 45.793 44.011 33.396 1.00 21.41 182 CYS A C 1
ATOM 1554 O O . CYS A 1 195 ? 46.880 44.000 32.808 1.00 21.29 182 CYS A O 1
ATOM 1557 N N . ALA A 1 196 ? 44.862 43.077 33.227 1.00 19.94 183 ALA A N 1
ATOM 1558 C CA . ALA A 1 196 ? 45.056 41.939 32.342 1.00 21.98 183 ALA A CA 1
ATOM 1559 C C . ALA A 1 196 ? 43.678 41.471 31.899 1.00 24.44 183 ALA A C 1
ATOM 1560 O O . ALA A 1 196 ? 42.751 41.415 32.700 1.00 27.83 183 ALA A O 1
ATOM 1562 N N . GLY A 1 197 ? 43.543 41.181 30.611 1.00 24.29 184 GLY A N 1
ATOM 1563 C CA . GLY A 1 197 ? 42.278 40.731 30.076 1.00 20.05 184 GLY A CA 1
ATOM 1564 C C . GLY A 1 197 ? 42.500 40.078 28.734 1.00 20.21 184 GLY A C 1
ATOM 1565 O O . GLY A 1 197 ? 43.559 40.265 28.130 1.00 18.24 184 GLY A O 1
ATOM 1566 N N . ASP A 1 198 ? 41.526 39.274 28.311 1.00 21.90 185 ASP A N 1
ATOM 1567 C CA . ASP A 1 198 ? 41.530 38.540 27.047 1.00 22.18 185 ASP A CA 1
ATOM 1568 C C . ASP A 1 198 ? 41.263 39.485 25.881 1.00 17.95 185 ASP A C 1
ATOM 1569 O O . ASP A 1 198 ? 40.242 40.171 25.844 1.00 20.65 185 ASP A O 1
ATOM 1574 N N . THR A 1 199 ? 42.179 39.486 24.919 1.00 17.89 186 THR A N 1
ATOM 1575 C CA . THR A 1 199 ? 42.096 40.371 23.753 1.00 19.46 186 THR A CA 1
ATOM 1576 C C . THR A 1 199 ? 41.408 39.790 22.498 1.00 23.30 186 THR A C 1
ATOM 1577 O O . THR A 1 199 ? 41.220 40.494 21.508 1.00 28.04 186 THR A O 1
ATOM 1581 N N . ARG A 1 200 A 41.070 38.502 22.537 1.00 21.83 186 ARG A N 1
ATOM 1582 C CA . ARG A 1 200 A 40.389 37.824 21.445 1.00 17.49 186 ARG A CA 1
ATOM 1583 C C . ARG A 1 200 A 38.931 38.302 21.422 1.00 26.81 186 ARG A C 1
ATOM 1584 O O . ARG A 1 200 A 38.073 37.713 22.081 1.00 30.84 186 ARG A O 1
ATOM 1592 N N . SER A 1 201 B 38.647 39.380 20.702 1.00 33.97 186 SER A N 1
ATOM 1593 C CA . SER A 1 201 B 37.283 39.897 20.641 1.00 41.15 186 SER A CA 1
ATOM 1594 C C . SER A 1 201 B 36.485 39.433 19.425 1.00 46.47 186 SER A C 1
ATOM 1595 O O . SER A 1 201 B 36.997 38.720 18.552 1.00 48.62 186 SER A O 1
ATOM 1598 N N . GLY A 1 202 C 35.208 39.795 19.416 1.00 51.68 186 GLY A N 1
ATOM 1599 C CA . GLY A 1 202 C 34.331 39.458 18.304 1.00 59.83 186 GLY A CA 1
ATOM 1600 C C . GLY A 1 202 C 33.767 38.045 18.214 1.00 62.42 186 GLY A C 1
ATOM 1601 O O . GLY A 1 202 C 32.556 37.876 18.022 1.00 61.95 186 GLY A O 1
ATOM 1602 N N . GLU A 1 203 D 34.639 37.046 18.324 1.00 63.27 186 GLU A N 1
ATOM 1603 C CA . GLU A 1 203 D 34.255 35.632 18.235 1.00 63.72 186 GLU A CA 1
ATOM 1604 C C . GLU A 1 203 D 32.902 35.287 18.857 1.00 60.23 186 GLU A C 1
ATOM 1605 O O . GLU A 1 203 D 32.465 35.927 19.807 1.00 59.02 186 GLU A O 1
ATOM 1611 N N . ILE A 1 204 E 32.249 34.283 18.279 1.00 57.27 186 ILE A N 1
ATOM 1612 C CA . ILE A 1 204 E 30.946 33.774 18.713 1.00 51.76 186 ILE A CA 1
ATOM 1613 C C . ILE A 1 204 E 30.517 34.166 20.136 1.00 48.87 186 ILE A C 1
ATOM 1614 O O . ILE A 1 204 E 29.492 34.811 20.347 1.00 52.14 186 ILE A O 1
ATOM 1619 N N . TYR A 1 205 F 31.319 33.744 21.100 1.00 43.09 186 TYR A N 1
ATOM 1620 C CA . TYR A 1 205 F 31.046 33.968 22.506 1.00 38.46 186 TYR A CA 1
ATOM 1621 C C . TYR A 1 205 F 30.949 35.432 22.920 1.00 40.43 186 TYR A C 1
ATOM 1622 O O . TYR A 1 205 F 31.834 36.233 22.628 1.00 44.94 186 TYR A O 1
ATOM 1631 N N . PRO A 1 206 G 29.871 35.797 23.637 1.00 40.84 186 PRO A N 1
ATOM 1632 C CA . PRO A 1 206 G 29.638 37.168 24.113 1.00 41.11 186 PRO A CA 1
ATOM 1633 C C . PRO A 1 206 G 30.634 37.626 25.175 1.00 39.90 186 PRO A C 1
ATOM 1634 O O . PRO A 1 206 G 30.903 38.816 25.329 1.00 40.88 186 PRO A O 1
ATOM 1638 N N . ASN A 1 207 H 31.130 36.673 25.950 1.00 40.67 186 ASN A N 1
ATOM 1639 C CA . ASN A 1 207 H 32.068 36.959 27.017 1.00 41.38 186 ASN A CA 1
ATOM 1640 C C . ASN A 1 207 H 33.458 36.463 26.667 1.00 36.63 186 ASN A C 1
ATOM 1641 O O . ASN A 1 207 H 33.621 35.419 26.024 1.00 38.93 186 ASN A O 1
ATOM 1646 N N . VAL A 1 208 ? 34.460 37.208 27.101 1.00 27.79 187 VAL A N 1
ATOM 1647 C CA . VAL A 1 208 ? 35.840 36.835 26.845 1.00 26.08 187 VAL A CA 1
ATOM 1648 C C . VAL A 1 208 ? 36.386 36.259 28.153 1.00 21.13 187 VAL A C 1
ATOM 1649 O O . VAL A 1 208 ? 35.774 36.488 29.205 1.00 20.46 187 VAL A O 1
ATOM 1653 N N . HIS A 1 209 ? 37.460 35.457 28.085 1.00 11.11 188 HIS A N 1
ATOM 1654 C CA . HIS A 1 209 ? 38.043 34.869 29.299 1.00 10.03 188 HIS A CA 1
ATOM 16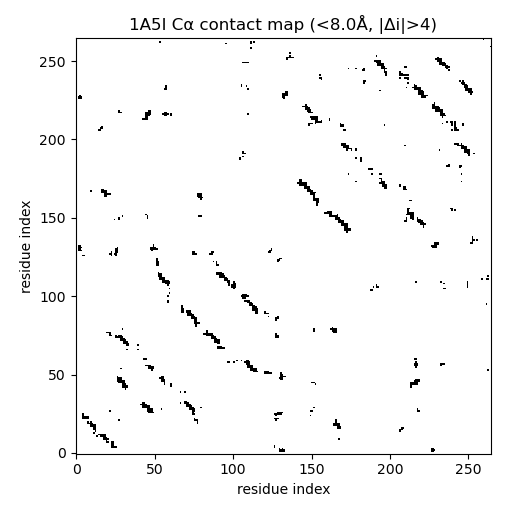55 C C . HIS A 1 209 ? 38.376 35.994 30.256 1.00 10.85 188 HIS A C 1
ATOM 1656 O O . HIS A 1 209 ? 38.899 37.034 29.840 1.00 6.47 188 HIS A O 1
ATOM 1663 N N . ASP A 1 210 ? 38.095 35.770 31.533 1.00 11.25 189 ASP A N 1
ATOM 1664 C CA . ASP A 1 210 ? 38.325 36.769 32.580 1.00 15.66 189 ASP A CA 1
ATOM 1665 C C . ASP A 1 210 ? 37.967 36.093 33.893 1.00 20.93 189 ASP A C 1
ATOM 1666 O O . ASP A 1 210 ? 37.378 35.008 33.907 1.00 26.81 189 ASP A O 1
ATOM 1671 N N . ALA A 1 211 ? 38.406 36.676 34.993 1.00 22.78 190 ALA A N 1
ATOM 1672 C CA . ALA A 1 211 ? 38.068 36.130 36.285 1.00 21.88 190 ALA A CA 1
ATOM 1673 C C . ALA A 1 211 ? 36.793 36.856 36.703 1.00 24.30 190 ALA A C 1
ATOM 1674 O O . ALA A 1 211 ? 36.523 37.974 36.236 1.00 24.35 190 ALA A O 1
ATOM 1676 N N . CYS A 1 212 ? 35.975 36.185 37.506 1.00 22.89 191 CYS A N 1
ATOM 1677 C CA . CYS A 1 212 ? 34.741 36.756 38.011 1.00 21.03 191 CYS A CA 1
ATOM 1678 C C . CYS A 1 212 ? 34.700 36.563 39.544 1.00 22.95 191 CYS A C 1
ATOM 1679 O O . CYS A 1 212 ? 35.732 36.265 40.164 1.00 22.32 191 CYS A O 1
ATOM 1682 N N . GLN A 1 213 ? 33.537 36.795 40.154 1.00 25.42 192 GLN A N 1
ATOM 1683 C CA . GLN A 1 213 ? 33.351 36.653 41.605 1.00 22.67 192 GLN A CA 1
ATOM 1684 C C . GLN A 1 213 ? 33.585 35.227 42.121 1.00 22.16 192 GLN A C 1
ATOM 1685 O O . GLN A 1 213 ? 33.048 34.241 41.591 1.00 11.81 192 GLN A O 1
ATOM 1691 N N . GLY A 1 214 ? 34.385 35.140 43.178 1.00 23.14 193 GLY A N 1
ATOM 1692 C CA . GLY A 1 214 ? 34.732 33.854 43.749 1.00 25.14 193 GLY A CA 1
ATOM 1693 C C . GLY A 1 214 ? 36.146 33.466 43.342 1.00 26.11 193 GLY A C 1
ATOM 1694 O O . GLY A 1 214 ? 36.719 32.517 43.878 1.00 29.84 193 GLY A O 1
ATOM 1695 N N . ASP A 1 215 ? 36.710 34.191 42.376 1.00 26.15 194 ASP A N 1
ATOM 1696 C CA . ASP A 1 215 ? 38.068 33.927 41.906 1.00 20.72 194 ASP A CA 1
ATOM 1697 C C . ASP A 1 215 ? 39.129 34.659 42.702 1.00 21.06 194 ASP A C 1
ATOM 1698 O O . ASP A 1 215 ? 40.283 34.226 42.715 1.00 19.42 194 ASP A O 1
ATOM 1703 N N . SER A 1 216 ? 38.731 35.757 43.355 1.00 16.88 195 SER A N 1
ATOM 1704 C CA . SER A 1 216 ? 39.641 36.583 44.134 1.00 12.45 195 SER A CA 1
ATOM 1705 C C . SER A 1 216 ? 40.620 35.771 44.926 1.00 17.33 195 SER A C 1
ATOM 1706 O O . SER A 1 216 ? 40.290 34.681 45.420 1.00 19.96 195 SER A O 1
ATOM 1709 N N . GLY A 1 217 ? 41.844 36.282 44.996 1.00 20.30 196 GLY A N 1
ATOM 1710 C CA . GLY A 1 217 ? 42.905 35.587 45.705 1.00 23.57 196 GLY A CA 1
ATOM 1711 C C . GLY A 1 217 ? 43.577 34.553 44.821 1.00 24.87 196 GLY A C 1
ATOM 1712 O O . GLY A 1 217 ? 44.591 33.977 45.202 1.00 32.16 196 GLY A O 1
ATOM 1713 N N . GLY A 1 218 ? 42.978 34.286 43.662 1.00 23.63 197 GLY A N 1
ATOM 1714 C CA . GLY A 1 218 ? 43.541 33.345 42.713 1.00 16.78 197 GLY A CA 1
ATOM 1715 C C . GLY A 1 218 ? 44.728 33.974 42.004 1.00 13.75 197 GLY A C 1
ATOM 1716 O O . GLY A 1 218 ? 44.960 35.189 42.107 1.00 12.57 197 GLY A O 1
ATOM 1717 N N . PRO A 1 219 ? 45.487 33.174 41.248 1.00 14.02 198 PRO A N 1
ATOM 1718 C CA . PRO A 1 219 ? 46.665 33.643 40.523 1.00 12.01 198 PRO A CA 1
ATOM 1719 C C . PRO A 1 219 ? 46.479 34.153 39.103 1.00 15.43 198 PRO A C 1
ATOM 1720 O O . PRO A 1 219 ? 45.512 33.833 38.407 1.00 18.28 198 PRO A O 1
ATOM 1724 N N . LEU A 1 220 ? 47.490 34.890 38.673 1.00 15.86 199 LEU A N 1
ATOM 1725 C CA . LEU A 1 220 ? 47.611 35.405 37.321 1.00 10.52 199 LEU A CA 1
ATOM 1726 C C . LEU A 1 220 ? 49.088 35.063 37.094 1.00 9.05 199 LEU A C 1
ATOM 1727 O O . LEU A 1 220 ? 49.978 35.761 37.577 1.00 8.48 199 LEU A O 1
ATOM 1732 N N . VAL A 1 221 ? 49.326 33.906 36.496 1.00 6.81 200 VAL A N 1
ATOM 1733 C CA . VAL A 1 221 ? 50.667 33.422 36.231 1.00 7.32 200 VAL A CA 1
ATOM 1734 C C . VAL A 1 221 ? 51.124 33.576 34.765 1.00 11.17 200 VAL A C 1
ATOM 1735 O O . VAL A 1 221 ? 50.362 33.321 33.825 1.00 14.24 200 VAL A O 1
ATOM 1739 N N . CYS A 1 222 ? 52.379 33.963 34.577 1.00 9.63 201 CYS A N 1
ATOM 1740 C CA . CYS A 1 222 ? 52.944 34.130 33.252 1.00 10.01 201 CYS A CA 1
ATOM 1741 C C . CYS A 1 222 ? 54.225 33.316 33.218 1.00 13.56 201 CYS A C 1
ATOM 1742 O O . CYS A 1 222 ? 54.961 33.292 34.199 1.00 15.44 201 CYS A O 1
ATOM 1745 N N . MET A 1 223 ? 54.522 32.676 32.093 1.00 18.36 202 MET A N 1
ATOM 1746 C CA . MET A 1 223 ? 55.752 31.888 31.991 1.00 22.96 202 MET A CA 1
ATOM 1747 C C . MET A 1 223 ? 56.908 32.870 31.853 1.00 26.30 202 MET A C 1
ATOM 1748 O O . MET A 1 223 ? 56.814 33.841 31.098 1.00 27.88 202 MET A O 1
ATOM 1753 N N . ASN A 1 224 ? 57.968 32.649 32.619 1.00 28.95 203 ASN A N 1
ATOM 1754 C CA . ASN A 1 224 ? 59.149 33.504 32.571 1.00 35.08 203 ASN A CA 1
ATOM 1755 C C . ASN A 1 224 ? 60.334 32.636 32.950 1.00 38.46 203 ASN A C 1
ATOM 1756 O O . ASN A 1 224 ? 60.309 31.973 33.981 1.00 42.10 203 ASN A O 1
ATOM 1761 N N . ASP A 1 225 ? 61.321 32.545 32.066 1.00 45.58 204 ASP A N 1
ATOM 1762 C CA . ASP A 1 225 ? 62.515 31.734 32.328 1.00 50.97 204 ASP A CA 1
ATOM 1763 C C . ASP A 1 225 ? 62.186 30.246 32.480 1.00 50.96 204 ASP A C 1
ATOM 1764 O O . ASP A 1 225 ? 62.863 29.521 33.210 1.00 51.57 204 ASP A O 1
ATOM 1769 N N . ASN A 1 226 ? 61.145 29.805 31.779 1.00 50.81 205 ASN A N 1
ATOM 1770 C CA . ASN A 1 226 ? 60.690 28.408 31.803 1.00 54.39 205 ASN A CA 1
ATOM 1771 C C . ASN A 1 226 ? 60.007 27.926 33.086 1.00 53.46 205 ASN A C 1
ATOM 1772 O O . ASN A 1 226 ? 59.900 26.716 33.337 1.00 50.91 205 ASN A O 1
ATOM 1777 N N . HIS A 1 227 ? 59.524 28.872 33.883 1.00 52.12 206 HIS A N 1
ATOM 1778 C CA . HIS A 1 227 ? 58.839 28.558 35.127 1.00 49.71 206 HIS A CA 1
ATOM 1779 C C . HIS A 1 227 ? 57.663 29.486 35.242 1.00 43.75 206 HIS A C 1
ATOM 1780 O O . HIS A 1 227 ? 57.773 30.653 34.873 1.00 46.19 206 HIS A O 1
ATOM 1787 N N . MET A 1 228 ? 56.525 28.978 35.696 1.00 35.95 207 MET A N 1
ATOM 1788 C CA . MET A 1 228 ? 55.371 29.852 35.860 1.00 28.64 207 MET A CA 1
ATOM 1789 C C . MET A 1 228 ? 55.707 30.794 37.012 1.00 24.06 207 MET A C 1
ATOM 1790 O O . MET A 1 228 ? 56.131 30.364 38.081 1.00 26.58 207 MET A O 1
ATOM 1795 N N . THR A 1 229 ? 55.598 32.081 36.759 1.00 18.45 208 THR A N 1
ATOM 1796 C CA . THR A 1 229 ? 55.899 33.076 37.760 1.00 14.15 208 THR A CA 1
ATOM 1797 C C . THR A 1 229 ? 54.582 33.748 38.139 1.00 16.13 208 THR A C 1
ATOM 1798 O O . THR A 1 229 ? 53.730 33.973 37.275 1.00 13.44 208 THR A O 1
ATOM 1802 N N . LEU A 1 230 ? 54.397 34.036 39.424 1.00 12.66 209 LEU A N 1
ATOM 1803 C CA . LEU A 1 230 ? 53.182 34.681 39.863 1.00 9.66 209 LEU A CA 1
ATOM 1804 C C . LEU A 1 230 ? 53.312 36.171 39.544 1.00 12.94 209 LEU A C 1
ATOM 1805 O O . LEU A 1 230 ? 54.308 36.794 39.917 1.00 17.27 209 LEU A O 1
ATOM 1810 N N . LEU A 1 231 ? 52.314 36.748 38.874 1.00 11.64 210 LEU A N 1
ATOM 1811 C CA . LEU A 1 231 ? 52.364 38.160 38.529 1.00 9.76 210 LEU A CA 1
ATOM 1812 C C . LEU A 1 231 ? 51.345 39.048 39.209 1.00 11.38 210 LEU A C 1
ATOM 1813 O O . LEU A 1 231 ? 51.618 40.224 39.439 1.00 17.13 210 LEU A O 1
ATOM 1818 N N . GLY A 1 232 ? 50.162 38.516 39.498 1.00 10.68 211 GLY A N 1
ATOM 1819 C CA . GLY A 1 232 ? 49.142 39.302 40.181 1.00 5.89 211 GLY A CA 1
ATOM 1820 C C . GLY A 1 232 ? 48.163 38.409 40.920 1.00 11.66 211 GLY A C 1
ATOM 1821 O O . GLY A 1 232 ? 48.144 37.193 40.695 1.00 14.67 211 GLY A O 1
ATOM 1822 N N . ILE A 1 233 ? 47.399 38.978 41.847 1.00 14.36 212 ILE A N 1
ATOM 1823 C CA . ILE A 1 233 ? 46.390 38.211 42.596 1.00 15.46 212 ILE A CA 1
ATOM 1824 C C . ILE A 1 233 ? 45.047 38.772 42.163 1.00 17.30 212 ILE A C 1
ATOM 1825 O O . ILE A 1 233 ? 44.877 39.997 42.151 1.00 22.03 212 ILE A O 1
ATOM 1830 N N . ILE A 1 234 ? 44.093 37.912 41.827 1.00 10.11 213 ILE A N 1
ATOM 1831 C CA . ILE A 1 234 ? 42.789 38.398 41.371 1.00 10.75 213 ILE A CA 1
ATOM 1832 C C . ILE A 1 234 ? 42.140 39.284 42.437 1.00 13.89 213 ILE A C 1
ATOM 1833 O O . ILE A 1 234 ? 41.763 38.795 43.498 1.00 21.02 213 ILE A O 1
ATOM 1838 N N . SER A 1 235 ? 42.009 40.574 42.129 1.00 14.64 214 SER A N 1
ATOM 1839 C CA . SER A 1 235 ? 41.464 41.581 43.037 1.00 17.13 214 SER A CA 1
ATOM 1840 C C . SER A 1 235 ? 40.052 42.068 42.682 1.00 24.27 214 SER A C 1
ATOM 1841 O O . SER A 1 235 ? 39.077 41.751 43.377 1.00 27.52 214 SER A O 1
ATOM 1844 N N . TRP A 1 236 ? 39.927 42.833 41.606 1.00 24.30 215 TRP A N 1
ATOM 1845 C CA . TRP A 1 236 ? 38.621 43.344 41.231 1.00 22.21 215 TRP A CA 1
ATOM 1846 C C . TRP A 1 236 ? 38.373 43.516 39.731 1.00 25.12 215 TRP A C 1
ATOM 1847 O O . TRP A 1 236 ? 39.240 43.258 38.897 1.00 25.66 215 TRP A O 1
ATOM 1858 N N . GLY A 1 237 ? 37.155 43.921 39.398 1.00 26.64 216 GLY A N 1
ATOM 1859 C CA . GLY A 1 237 ? 36.800 44.129 38.013 1.00 27.99 216 GLY A CA 1
ATOM 1860 C C . GLY A 1 237 ? 35.366 44.589 37.846 1.00 29.80 216 GLY A C 1
ATOM 1861 O O . GLY A 1 237 ? 34.468 44.201 38.627 1.00 26.63 216 GLY A O 1
ATOM 1862 N N . VAL A 1 238 ? 35.164 45.436 36.835 1.00 25.40 217 VAL A N 1
ATOM 1863 C CA . VAL A 1 238 ? 33.851 45.977 36.503 1.00 22.28 217 VAL A CA 1
ATOM 1864 C C . VAL A 1 238 ? 33.159 45.004 35.548 1.00 23.57 217 VAL A C 1
ATOM 1865 O O . VAL A 1 238 ? 33.387 45.035 34.336 1.00 27.83 217 VAL A O 1
ATOM 1869 N N . GLY A 1 239 ? 32.325 44.131 36.106 1.00 22.08 219 GLY A N 1
ATOM 1870 C CA . GLY A 1 239 ? 31.628 43.148 35.303 1.00 20.00 219 GLY A CA 1
ATOM 1871 C C . GLY A 1 239 ? 32.464 41.883 35.221 1.00 24.09 219 GLY A C 1
ATOM 1872 O O . GLY A 1 239 ? 33.271 41.600 36.117 1.00 22.83 219 GLY A O 1
ATOM 1873 N N . CYS A 1 240 ? 32.280 41.117 34.150 1.00 24.39 220 CYS A N 1
ATOM 1874 C CA . CYS A 1 240 ? 33.032 39.887 33.959 1.00 21.32 220 CYS A CA 1
ATOM 1875 C C . CYS A 1 240 ? 33.056 39.466 32.502 1.00 21.65 220 CYS A C 1
ATOM 1876 O O . CYS A 1 240 ? 32.015 39.195 31.906 1.00 22.64 220 CYS A O 1
ATOM 1879 N N . GLY A 1 241 ? 34.256 39.427 31.937 1.00 20.58 221 GLY A N 1
ATOM 1880 C CA . GLY A 1 241 ? 34.426 38.994 30.569 1.00 19.35 221 GLY A CA 1
ATOM 1881 C C . GLY A 1 241 ? 33.828 39.918 29.546 1.00 19.91 221 GLY A C 1
ATOM 1882 O O . GLY A 1 241 ? 33.523 39.490 28.446 1.00 24.92 221 GLY A O 1
ATOM 1883 N N . GLU A 1 242 A 33.640 41.180 29.895 1.00 19.98 221 GLU A N 1
ATOM 1884 C CA . GLU A 1 242 A 33.094 42.117 28.932 1.00 23.14 221 GLU A CA 1
ATOM 1885 C C . GLU A 1 242 A 34.191 42.361 27.931 1.00 20.95 221 GLU A C 1
ATOM 1886 O O . GLU A 1 242 A 35.331 42.594 28.315 1.00 27.75 221 GLU A O 1
ATOM 1892 N N . LYS A 1 243 ? 33.864 42.290 26.650 1.00 21.41 222 LYS A N 1
ATOM 1893 C CA . LYS A 1 243 ? 34.856 42.526 25.620 1.00 21.08 222 LYS A CA 1
ATOM 1894 C C . LYS A 1 243 ? 35.559 43.870 25.784 1.00 21.17 222 LYS A C 1
ATOM 1895 O O . LYS A 1 243 ? 34.925 44.903 26.022 1.00 22.43 222 LYS A O 1
ATOM 1901 N N . ASP A 1 244 ? 36.885 43.807 25.756 1.00 22.37 223 ASP A N 1
ATOM 1902 C CA . ASP A 1 244 ? 37.753 44.968 25.872 1.00 28.06 223 ASP A CA 1
ATOM 1903 C C . ASP A 1 244 ? 37.867 45.727 27.185 1.00 30.19 223 ASP A C 1
ATOM 1904 O O . ASP A 1 244 ? 38.438 46.826 27.212 1.00 33.08 223 ASP A O 1
ATOM 1909 N N . VAL A 1 245 ? 37.382 45.124 28.273 1.00 29.94 224 VAL A N 1
ATOM 1910 C CA . VAL A 1 245 ? 37.489 45.710 29.616 1.00 25.38 224 VAL A CA 1
ATOM 1911 C C . VAL A 1 245 ? 38.419 44.779 30.397 1.00 26.02 224 VAL A C 1
ATOM 1912 O O . VAL A 1 245 ? 38.058 43.649 30.710 1.00 28.34 224 VAL A O 1
ATOM 1916 N N . PRO A 1 246 ? 39.629 45.243 30.714 1.00 23.27 225 PRO A N 1
ATOM 1917 C CA . PRO A 1 246 ? 40.572 44.407 31.448 1.00 23.65 225 PRO A CA 1
ATOM 1918 C C . PRO A 1 246 ? 40.231 44.238 32.924 1.00 29.69 225 PRO A C 1
ATOM 1919 O O . PRO A 1 246 ? 39.581 45.093 33.537 1.00 30.87 225 PRO A O 1
ATOM 1923 N N . GLY A 1 247 ? 40.658 43.108 33.480 1.00 32.93 226 GLY A N 1
ATOM 1924 C CA . GLY A 1 247 ? 40.435 42.833 34.884 1.00 27.29 226 GLY A CA 1
ATOM 1925 C C . GLY A 1 247 ? 41.575 43.454 35.657 1.00 25.47 226 GLY A C 1
ATOM 1926 O O . GLY A 1 247 ? 42.697 43.532 35.151 1.00 30.98 226 GLY A O 1
ATOM 1927 N N . VAL A 1 248 ? 41.298 43.906 36.873 1.00 21.48 227 VAL A N 1
ATOM 1928 C CA . VAL A 1 248 ? 42.317 44.519 37.694 1.00 12.57 227 VAL A CA 1
ATOM 1929 C C . VAL A 1 248 ? 42.859 43.520 38.684 1.00 13.73 227 VAL A C 1
ATOM 1930 O O . VAL A 1 248 ? 42.105 42.748 39.261 1.00 17.79 227 VAL A O 1
ATOM 1934 N N . TYR A 1 249 ? 44.173 43.518 38.859 1.00 15.86 228 TYR A N 1
ATOM 1935 C CA . TYR A 1 249 ? 44.836 42.565 39.748 1.00 19.62 228 TYR A CA 1
ATOM 1936 C C . TYR A 1 249 ? 45.827 43.253 40.692 1.00 20.97 228 TYR A C 1
ATOM 1937 O O . TYR A 1 249 ? 46.341 44.330 40.379 1.00 23.92 228 TYR A O 1
ATOM 1946 N N . THR A 1 250 ? 46.129 42.612 41.820 1.00 17.43 229 THR A N 1
ATOM 1947 C CA . THR A 1 250 ? 47.087 43.163 42.774 1.00 16.49 229 THR A CA 1
ATOM 1948 C C . THR A 1 250 ? 48.472 42.900 42.215 1.00 11.77 229 THR A C 1
ATOM 1949 O O . THR A 1 250 ? 48.804 41.768 41.866 1.00 17.49 229 THR A O 1
ATOM 1953 N N . LYS A 1 251 ? 49.288 43.935 42.186 1.00 8.09 230 LYS A N 1
ATOM 1954 C CA . LYS A 1 251 ? 50.641 43.864 41.659 1.00 11.51 230 LYS A CA 1
ATOM 1955 C C . LYS A 1 251 ? 51.574 43.214 42.675 1.00 16.13 230 LYS A C 1
ATOM 1956 O O . LYS A 1 251 ? 52.168 43.896 43.516 1.00 18.62 230 LYS A O 1
ATOM 1962 N N . VAL A 1 252 ? 51.725 41.898 42.579 1.00 16.78 231 VAL A N 1
ATOM 1963 C CA . VAL A 1 252 ? 52.575 41.163 43.498 1.00 16.15 231 VAL A CA 1
ATOM 1964 C C . VAL A 1 252 ? 54.000 41.705 43.668 1.00 21.55 231 VAL A C 1
ATOM 1965 O O . VAL A 1 252 ? 54.540 41.663 44.769 1.00 26.29 231 VAL A O 1
ATOM 1969 N N . THR A 1 253 ? 54.620 42.225 42.612 1.00 24.72 232 THR A N 1
ATOM 1970 C CA . THR A 1 253 ? 55.979 42.737 42.772 1.00 23.69 232 THR A CA 1
ATOM 1971 C C . THR A 1 253 ? 56.039 43.908 43.743 1.00 26.33 232 THR A C 1
ATOM 1972 O O . THR A 1 253 ? 57.096 44.195 44.289 1.00 35.70 232 THR A O 1
ATOM 1976 N N . ASN A 1 254 ? 54.921 44.594 43.950 1.00 22.05 233 ASN A N 1
ATOM 1977 C CA . ASN A 1 254 ? 54.888 45.702 44.896 1.00 19.31 233 ASN A CA 1
ATOM 1978 C C . ASN A 1 254 ? 54.813 45.171 46.337 1.00 22.47 233 ASN A C 1
ATOM 1979 O O . ASN A 1 254 ? 55.014 45.918 47.287 1.00 27.31 233 ASN A O 1
ATOM 1984 N N . TYR A 1 255 ? 54.560 43.878 46.503 1.00 18.82 234 TYR A N 1
ATOM 1985 C CA . TYR A 1 255 ? 54.405 43.304 47.832 1.00 21.75 234 TYR A CA 1
ATOM 1986 C C . TYR A 1 255 ? 55.410 42.229 48.276 1.00 27.57 234 TYR A C 1
ATOM 1987 O O . TYR A 1 255 ? 55.150 41.471 49.222 1.00 30.23 234 TYR A O 1
ATOM 1996 N N . LEU A 1 256 ? 56.567 42.173 47.634 1.00 25.46 235 LEU A N 1
ATOM 1997 C CA . LEU A 1 256 ? 57.561 41.180 48.014 1.00 22.35 235 LEU A CA 1
ATOM 1998 C C . LEU A 1 256 ? 58.124 41.537 49.379 1.00 26.12 235 LEU A C 1
ATOM 1999 O O . LEU A 1 256 ? 58.452 40.660 50.176 1.00 27.12 235 LEU A O 1
ATOM 2004 N N . GLY A 1 257 ? 58.206 42.837 49.650 1.00 28.72 236 GLY A N 1
ATOM 2005 C CA . GLY A 1 257 ? 58.722 43.308 50.921 1.00 28.43 236 GLY A CA 1
ATOM 2006 C C . GLY A 1 257 ? 57.757 42.918 52.016 1.00 33.17 236 GLY A C 1
ATOM 2007 O O . GLY A 1 257 ? 58.113 42.173 52.933 1.00 35.80 236 GLY A O 1
ATOM 2008 N N . TRP A 1 258 ? 56.519 43.391 51.885 1.00 30.96 237 TRP A N 1
ATOM 2009 C CA . TRP A 1 258 ? 55.455 43.101 52.837 1.00 26.50 237 TRP A CA 1
ATOM 2010 C C . TRP A 1 258 ? 55.369 41.601 53.121 1.00 27.51 237 TRP A C 1
ATOM 2011 O O . TRP A 1 258 ? 55.250 41.202 54.273 1.00 26.53 237 TRP A O 1
ATOM 2022 N N . ILE A 1 259 ? 55.417 40.776 52.076 1.00 28.76 238 ILE A N 1
ATOM 2023 C CA . ILE A 1 259 ? 55.341 39.324 52.248 1.00 30.92 238 ILE A CA 1
ATOM 2024 C C . ILE A 1 259 ? 56.542 38.826 53.037 1.00 38.58 238 ILE A C 1
ATOM 2025 O O . ILE A 1 259 ? 56.384 38.152 54.065 1.00 45.50 238 ILE A O 1
ATOM 2030 N N . ARG A 1 260 ? 57.737 39.154 52.546 1.00 39.78 239 ARG A N 1
ATOM 2031 C CA . ARG A 1 260 ? 58.979 38.722 53.179 1.00 39.43 239 ARG A CA 1
ATOM 2032 C C . ARG A 1 260 ? 58.953 38.915 54.687 1.00 36.59 239 ARG A C 1
ATOM 2033 O O . ARG A 1 260 ? 59.416 38.053 55.420 1.00 38.74 239 ARG A O 1
ATOM 2041 N N . ASP A 1 261 ? 58.430 40.056 55.133 1.00 32.28 240 ASP A N 1
ATOM 2042 C CA . ASP A 1 261 ? 58.312 40.360 56.551 1.00 27.38 240 ASP A CA 1
ATOM 2043 C C . ASP A 1 261 ? 57.249 39.470 57.169 1.00 28.78 240 ASP A C 1
ATOM 2044 O O . ASP A 1 261 ? 57.564 38.436 57.731 1.00 33.07 240 ASP A O 1
ATOM 2049 N N . ASN A 1 262 ? 55.982 39.838 57.022 1.00 28.16 241 ASN A N 1
ATOM 2050 C CA . ASN A 1 262 ? 54.887 39.056 57.593 1.00 28.84 241 ASN A CA 1
ATOM 2051 C C . ASN A 1 262 ? 55.044 37.547 57.439 1.00 30.59 241 ASN A C 1
ATOM 2052 O O . ASN A 1 262 ? 54.412 36.769 58.158 1.00 32.74 241 ASN A O 1
ATOM 2057 N N . MET A 1 263 ? 55.881 37.121 56.507 1.00 31.26 242 MET A N 1
ATOM 2058 C CA . MET A 1 263 ? 56.130 35.705 56.352 1.00 42.62 242 MET A CA 1
ATOM 2059 C C . MET A 1 263 ? 57.404 35.494 57.156 1.00 50.44 242 MET A C 1
ATOM 2060 O O . MET A 1 263 ? 58.345 36.262 57.025 1.00 53.13 242 MET A O 1
ATOM 2065 N N . HIS A 1 264 ? 57.450 34.470 57.995 1.00 61.56 243 HIS A N 1
ATOM 2066 C CA . HIS A 1 264 ? 58.639 34.254 58.825 1.00 72.93 243 HIS A CA 1
ATOM 2067 C C . HIS A 1 264 ? 59.925 33.921 58.060 1.00 81.54 243 HIS A C 1
ATOM 2068 O O . HIS A 1 264 ? 60.026 32.855 57.432 1.00 82.98 243 HIS A O 1
ATOM 2075 N N . LEU A 1 265 ? 60.888 34.854 58.119 1.00 88.68 244 LEU A N 1
ATOM 2076 C CA . LEU A 1 265 ? 62.193 34.740 57.449 1.00 92.69 244 LEU A CA 1
ATOM 2077 C C . LEU A 1 265 ? 63.351 35.408 58.210 1.00 95.37 244 LEU A C 1
ATOM 2078 O O . LEU A 1 265 ? 63.179 36.552 58.692 1.00 96.92 244 LEU A O 1
#

InterPro domains:
  IPR000001 Kringle [PF00051] (128-209)
  IPR000001 Kringle [PS50070] (127-209)
  IPR000001 Kringle [SM00130] (126-211)
  IPR000001 Kringle [cd00108] (126-210)
  IPR000083 Fibronectin, type I [PF00039] (42-79)
  IPR000083 Fibronectin, type I [PS01253] (42-79)
  IPR000083 Fibronectin, type I [PS51091] (40-82)
  IPR000083 Fibronectin, type I [SM00058] (42-84)
  IPR000083 Fibronectin, type I [cd00061] (40-82)
  IPR000742 EGF-like domain [PF00008] (87-119)
  IPR000742 EGF-like domain [PS00022] (109-120)
  IPR000742 EGF-like domain [PS01186] (109-120)
  IPR000742 EGF-like domain [PS50026] (83-121)
  IPR000742 EGF-like domain [SM00181] (86-121)
  IPR001254 Serine proteases, trypsin domain [PF00089] (228-471)
  IPR001254 Serine proteases, trypsin domain [PS50240] (226-476)
  IPR001254 Serine proteases, trypsin domain [SM00020] (225-471)
  IPR001254 Seri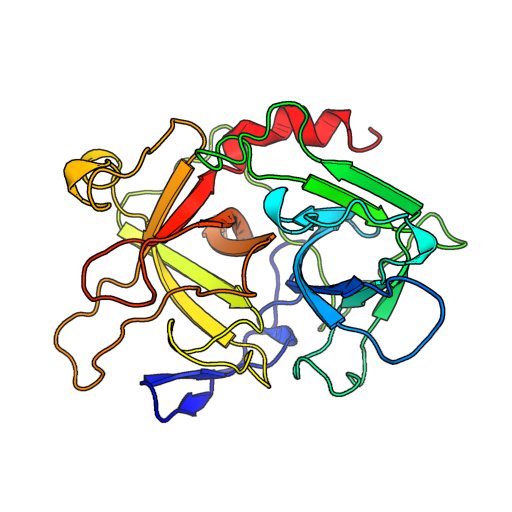ne proteases, trypsin domain [cd00190] (228-474)
  IPR001314 Peptidase S1A, chymotrypsin family [PR00722] (258-273)
  IPR001314 Peptidase S1A, chymotrypsin family [PR00722] (317-331)

Sequence (265 aa):
TCGLRKYKEPQLHSTGGLFTDITSHPWQAAIFAQNRRSSGERFLCGGILISSCWVLTAAHCFQESYLPDQLKVVLGRTYRVKPGEEEQTFKVKKYIVHKEFDDDTYNNDIALLQLKSDSPQCAQESDSVRAICLPEANLQLPDWTECELSGYGKHKSSSPFYSEQLKEGHVRLYPSSRCAPKFLFNKTVTNNMLCAGDTRSGEIYPNVHDACQGDSGGPLVCMNDNHMTLLGIISWGVGCGEKDVPGVYTKVTNYLGWIRDNMHL

Secondary structure (DSSP, 8-state):
-TT-----PPEE-TTS-EE--GGG-TTEEEEEE--SSSS--EEEEEEEEEETTEEEE-GGG--S---TTT-EEEES-SSSSSPPTT-EEEEEEEEEE-TT--TTT-TT--EEEEEE-SSS--S--BTTB-PPBPPPTT--PPTT-EEEEEES-BSSSS-SPBPSS-EEEEEEE--GGGSSTTTTTT----TTEEEEE----SSS-SS-S---TT-TT-EEEEEETTEEEEEEEEEE-SSSS-TT-PEEEEEGGGGHHHHHHHS--

Radius of gyration: 17.03 Å; Cα contacts (8 Å, |Δi|>4): 672; chains: 1; bounding box: 39×44×47 Å

Nearest PDB structures (foldseek):
  1a5i-assembly1_A  TM=1.004E+00  e=5.489E-57  Desmodus rotundus
  1a5h-assembly2_B  TM=9.849E-01  e=3.561E-42  Homo sapiens
  1rtf-assembly1_B  TM=9.851E-01  e=7.559E-41  Homo sapiens
  5brr-assembly1_E  TM=9.785E-01  e=3.785E-40  Homo sapiens
  5zlz-assembly1_E  TM=9.796E-01  e=1.793E-39  Homo sapiens

Solvent-accessible surface area: 12584 Å² total; per-residue (Å²): 118,47,4,71,43,121,94,98,168,33,98,100,37,106,38,8,16,20,32,5,50,7,10,0,0,0,0,1,0,1,0,7,1,55,114,109,224,74,110,71,79,144,14,17,5,0,0,0,4,10,34,40,20,17,0,0,0,0,2,38,4,23,146,94,89,10,117,38,81,10,0,51,0,1,1,4,16,20,87,35,81,110,101,18,176,96,49,36,64,26,78,2,104,54,49,40,50,18,206,130,42,53,108,133,36,69,33,19,0,0,0,0,0,34,3,106,57,154,54,143,88,4,6,98,98,28,52,5,0,28,20,2,18,65,7,122,78,127,35,165,27,98,81,96,32,122,5,22,2,0,0,2,0,44,61,101,57,109,23,116,152,75,2,83,30,0,22,3,4,56,4,81,12,16,18,94,94,93,19,29,55,176,79,0,123,132,107,73,35,27,114,29,11,24,3,0,3,8,52,115,47,60,103,161,67,95,32,15,21,31,12,12,93,10,0,10,0,0,0,0,0,0,125,44,131,127,66,6,8,0,11,0,0,10,4,31,30,33,34,9,3,86,70,89,25,2,5,1,2,3,64,0,25,61,8,22,34,46,7,138,106,45,27,125,185

B-factor: mean 36.59, std 20.12, range [5.0, 99.71]

Foldseek 3Di:
DAQDFDDDDFDADDLRFTADFLRNPQQKKWKWFAQDPDDDIDTQAIWGHQAQFKIKFFLVSCPPPGDQQGMKMKFLDFFNPDDHPPIAMFTFPDKARPPPQDPQQRASGMIMTGTDDPDPGRHDDDSNHHHHAADALPDDDDFFAKWKWKFQQDDWQPDPDTHRGITIAIKTWHDPVCQQCVLQVVGHDDPQKTWIGHQPPDPPRQFHTWDYPRHGNIFTWGQDPNGTYTAWTQGAGDTHRHHPRTGMTGGRSVCPPVCPVVPDD

Organism: Desmodus rotundus (NCBI:txid9430)